Protein AF-0000000068991144 (afdb_homodimer)

Structure (mmCIF, N/CA/C/O backbone):
data_AF-0000000068991144-model_v1
#
loop_
_entity.id
_entity.type
_entity.pdbx_description
1 polymer 'Dirigent protein'
#
loop_
_atom_site.group_PDB
_atom_site.id
_atom_site.type_symbol
_atom_site.label_atom_id
_atom_site.label_alt_id
_atom_site.label_comp_id
_atom_site.label_asym_id
_atom_site.label_entity_id
_atom_site.label_seq_id
_atom_site.pdbx_PDB_ins_code
_atom_site.Cartn_x
_atom_site.Cartn_y
_atom_site.Cartn_z
_atom_site.occupancy
_atom_site.B_iso_or_equiv
_atom_site.auth_seq_id
_atom_site.auth_comp_id
_atom_site.auth_asym_id
_atom_site.auth_atom_id
_atom_site.pdbx_PDB_model_num
ATOM 1 N N . MET A 1 1 ? 16.547 21.094 21.953 1 30.02 1 MET A N 1
ATOM 2 C CA . MET A 1 1 ? 16.375 19.75 21.422 1 30.02 1 MET A CA 1
ATOM 3 C C . MET A 1 1 ? 14.93 19.5 21.016 1 30.02 1 MET A C 1
ATOM 5 O O . MET A 1 1 ? 14.008 19.797 21.781 1 30.02 1 MET A O 1
ATOM 9 N N . ALA A 1 2 ? 14.609 19.656 19.75 1 42.88 2 ALA A N 1
ATOM 10 C CA . ALA A 1 2 ? 13.188 19.641 19.422 1 42.88 2 ALA A CA 1
ATOM 11 C C . ALA A 1 2 ? 12.445 18.578 20.234 1 42.88 2 ALA A C 1
ATOM 13 O O . ALA A 1 2 ? 12.906 17.438 20.344 1 42.88 2 ALA A O 1
ATOM 14 N N . GLN A 1 3 ? 11.812 18.797 21.188 1 52.03 3 GLN A N 1
ATOM 15 C CA . GLN A 1 3 ? 11.328 17.844 22.188 1 52.03 3 GLN A CA 1
ATOM 16 C C . GLN A 1 3 ? 10.555 16.703 21.531 1 52.03 3 GLN A C 1
ATOM 18 O O . GLN A 1 3 ? 9.453 16.922 21.016 1 52.03 3 GLN A O 1
ATOM 23 N N . GLY A 1 4 ? 11.281 15.742 20.938 1 61.84 4 GLY A N 1
ATOM 24 C CA . GLY A 1 4 ? 10.688 14.516 20.453 1 61.84 4 GLY A CA 1
ATOM 25 C C . GLY A 1 4 ? 9.617 13.961 21.375 1 61.84 4 GLY A C 1
ATOM 26 O O . GLY A 1 4 ? 9.352 14.523 22.438 1 61.84 4 GLY A O 1
ATOM 27 N N . VAL A 1 5 ? 8.672 13.203 20.891 1 74.56 5 VAL A N 1
ATOM 28 C CA . VAL A 1 5 ? 7.605 12.555 21.641 1 74.56 5 VAL A CA 1
ATOM 29 C C . VAL A 1 5 ? 8.203 11.672 22.734 1 74.56 5 VAL A C 1
ATOM 31 O O . VAL A 1 5 ? 9.219 11 22.516 1 74.56 5 VAL A O 1
ATOM 34 N N . VAL A 1 6 ? 7.727 11.945 23.984 1 78.81 6 VAL A N 1
ATOM 35 C CA . VAL A 1 6 ? 8.117 11.047 25.078 1 78.81 6 VAL A CA 1
ATOM 36 C C . VAL A 1 6 ? 7.715 9.617 24.719 1 78.81 6 VAL A C 1
ATOM 38 O O . VAL A 1 6 ? 6.617 9.383 24.219 1 78.81 6 VAL A O 1
ATOM 41 N N . LEU A 1 7 ? 8.703 8.703 24.969 1 82.81 7 LEU A N 1
ATOM 42 C CA . LEU A 1 7 ? 8.508 7.316 24.562 1 82.81 7 LEU A CA 1
ATOM 43 C C . LEU A 1 7 ? 8.125 6.449 25.766 1 82.81 7 LEU A C 1
ATOM 45 O O . LEU A 1 7 ? 8.32 6.852 26.906 1 82.81 7 LEU A O 1
ATOM 49 N N . GLY A 1 8 ? 7.535 5.277 25.5 1 88 8 GLY A N 1
ATOM 50 C CA . GLY A 1 8 ? 7.168 4.297 26.516 1 88 8 GLY A CA 1
ATOM 51 C C . GLY A 1 8 ? 5.668 4.148 26.672 1 88 8 GLY A C 1
ATOM 52 O O . GLY A 1 8 ? 4.898 5 26.234 1 88 8 GLY A O 1
ATOM 53 N N . PRO A 1 9 ? 5.297 3.062 27.328 1 92.94 9 PRO A N 1
ATOM 54 C CA . PRO A 1 9 ? 3.863 2.766 27.406 1 92.94 9 PRO A CA 1
ATOM 55 C C . PRO A 1 9 ? 3.076 3.824 28.172 1 92.94 9 PRO A C 1
ATOM 57 O O . PRO A 1 9 ? 1.947 4.152 27.797 1 92.94 9 PRO A O 1
ATOM 60 N N . LYS A 1 10 ? 3.59 4.352 29.234 1 91.75 10 LYS A N 1
ATOM 61 C CA . LYS A 1 10 ? 2.891 5.383 30 1 91.75 10 LYS A CA 1
ATOM 62 C C . LYS A 1 10 ? 2.736 6.66 29.172 1 91.75 10 LYS A C 1
ATOM 64 O O . LYS A 1 10 ? 1.708 7.336 29.266 1 91.75 10 LYS A O 1
ATOM 69 N N . ALA A 1 11 ? 3.754 6.996 28.469 1 91.88 11 ALA A N 1
ATOM 70 C CA . ALA A 1 11 ? 3.699 8.18 27.609 1 91.88 11 ALA A CA 1
ATOM 71 C C . ALA A 1 11 ? 2.629 8.023 26.531 1 91.88 11 ALA A C 1
ATOM 73 O O . ALA A 1 11 ? 1.912 8.977 26.219 1 91.88 11 ALA A O 1
ATOM 74 N N . VAL A 1 12 ? 2.572 6.848 26 1 93.38 12 VAL A N 1
ATOM 75 C CA . VAL A 1 12 ? 1.57 6.578 24.969 1 93.38 12 VAL A CA 1
ATOM 76 C C . VAL A 1 12 ? 0.172 6.66 25.578 1 93.38 12 VAL A C 1
ATOM 78 O O . VAL A 1 12 ? -0.74 7.234 24.984 1 93.38 12 VAL A O 1
ATOM 81 N N . GLU A 1 13 ? -0.005 6.102 26.719 1 94.75 13 GLU A N 1
ATOM 82 C CA . GLU A 1 13 ? -1.29 6.188 27.391 1 94.75 13 GLU A CA 1
ATOM 83 C C . GLU A 1 13 ? -1.702 7.641 27.625 1 94.75 13 GLU A C 1
ATOM 85 O O . GLU A 1 13 ? -2.852 8.008 27.375 1 94.75 13 GLU A O 1
ATOM 90 N N . LYS A 1 14 ? -0.825 8.422 28.125 1 93.62 14 LYS A N 1
ATOM 91 C CA . LYS A 1 14 ? -1.093 9.844 28.359 1 93.62 14 LYS A CA 1
ATOM 92 C C . LYS A 1 14 ? -1.458 10.555 27.062 1 93.62 14 LYS A C 1
ATOM 94 O O . LYS A 1 14 ? -2.338 11.414 27.047 1 93.62 14 LYS A O 1
ATOM 99 N N . TRP A 1 15 ? -0.74 10.18 26.062 1 93.62 15 TRP A N 1
ATOM 100 C CA . TRP A 1 15 ? -1.022 10.75 24.75 1 93.62 15 TRP A CA 1
ATOM 101 C C . TRP A 1 15 ? -2.471 10.492 24.344 1 93.62 15 TRP A C 1
ATOM 103 O O . TRP A 1 15 ? -3.178 11.406 23.922 1 93.62 15 TRP A O 1
ATOM 113 N N . PHE A 1 16 ? -2.971 9.328 24.484 1 95.56 16 PHE A N 1
ATOM 114 C CA . PHE A 1 16 ? -4.324 8.961 24.094 1 95.56 16 PHE A CA 1
ATOM 115 C C . PHE A 1 16 ? -5.352 9.664 24.984 1 95.56 16 PHE A C 1
ATOM 117 O O . PHE A 1 16 ? -6.449 9.992 24.531 1 95.56 16 PHE A O 1
ATOM 124 N N . LYS A 1 17 ? -5.035 9.875 26.188 1 95.44 17 LYS A N 1
ATOM 125 C CA . LYS A 1 17 ? -5.938 10.602 27.062 1 95.44 17 LYS A CA 1
ATOM 126 C C . LYS A 1 17 ? -6.156 12.031 26.578 1 95.44 17 LYS A C 1
ATOM 128 O O . LYS A 1 17 ? -7.23 12.602 26.781 1 95.44 17 LYS A O 1
ATOM 133 N N . LYS A 1 18 ? -5.227 12.547 25.891 1 94.69 18 LYS A N 1
ATOM 134 C CA . LYS A 1 18 ? -5.297 13.93 25.422 1 94.69 18 LYS A CA 1
ATOM 135 C C . LYS A 1 18 ? -5.887 14 24.016 1 94.69 18 LYS A C 1
ATOM 137 O O . LYS A 1 18 ? -6.211 15.086 23.531 1 94.69 18 LYS A O 1
ATOM 142 N N . LEU A 1 19 ? -6.008 12.898 23.359 1 94.31 19 LEU A N 1
ATOM 143 C CA . LEU A 1 19 ? -6.391 12.836 21.953 1 94.31 19 LEU A CA 1
ATOM 144 C C . LEU A 1 19 ? -7.727 13.531 21.719 1 94.31 19 LEU A C 1
ATOM 146 O O . LEU A 1 19 ? -7.875 14.289 20.75 1 94.31 19 LEU A O 1
ATOM 150 N N . PRO A 1 20 ? -8.727 13.367 22.562 1 94.44 20 PRO A N 1
ATOM 151 C CA . PRO A 1 20 ? -10.016 14.016 22.297 1 94.44 20 PRO A CA 1
ATOM 152 C C . PRO A 1 20 ? -9.914 15.539 22.266 1 94.44 20 PRO A C 1
ATOM 154 O O . PRO A 1 20 ? -10.789 16.203 21.688 1 94.44 20 PRO A O 1
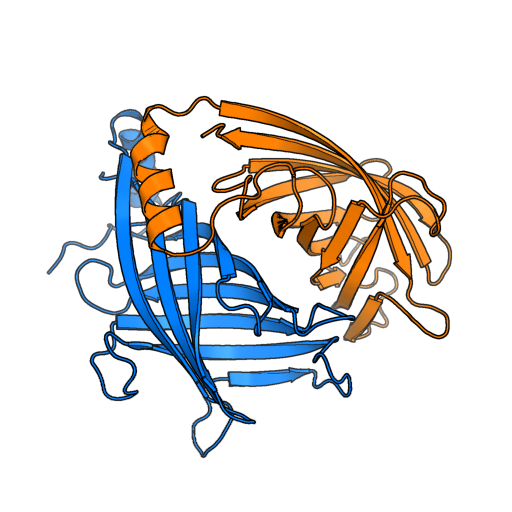ATOM 157 N N . TYR A 1 21 ? -8.875 16.062 22.766 1 94.62 21 TYR A N 1
ATOM 158 C CA . TYR A 1 21 ? -8.703 17.5 22.844 1 94.62 21 TYR A CA 1
ATOM 159 C C . TYR A 1 21 ? -7.66 17.984 21.844 1 94.62 21 TYR A C 1
ATOM 161 O O . TYR A 1 21 ? -7.395 19.188 21.75 1 94.62 21 TYR A O 1
ATOM 169 N N . ALA A 1 22 ? -7.098 17.047 21.203 1 93.56 22 ALA A N 1
ATOM 170 C CA . ALA A 1 22 ? -6.027 17.406 20.266 1 93.56 22 ALA A CA 1
ATOM 171 C C . ALA A 1 22 ? -6.59 18 18.984 1 93.56 22 ALA A C 1
ATOM 173 O O . ALA A 1 22 ? -7.707 17.672 18.578 1 93.56 22 ALA A O 1
ATOM 174 N N . LYS A 1 23 ? -5.816 18.812 18.438 1 93.12 23 LYS A N 1
ATOM 175 C CA . LYS A 1 23 ? -6.152 19.344 17.109 1 93.12 23 LYS A CA 1
ATOM 176 C C . LYS A 1 23 ? -5.449 18.562 16 1 93.12 23 LYS A C 1
ATOM 178 O O . LYS A 1 23 ? -4.277 18.203 16.141 1 93.12 23 LYS A O 1
ATOM 183 N N . GLN A 1 24 ? -6.164 18.359 14.953 1 92.62 24 GLN A N 1
ATOM 184 C CA . GLN A 1 24 ? -5.566 17.734 13.781 1 92.62 24 GLN A CA 1
ATOM 185 C C . GLN A 1 24 ? -4.652 18.703 13.039 1 92.62 24 GLN A C 1
ATOM 187 O O . GLN A 1 24 ? -4.973 19.891 12.914 1 92.62 24 GLN A O 1
ATOM 192 N N . LYS A 1 25 ? -3.57 18.156 12.617 1 94.75 25 LYS A N 1
ATOM 193 C CA . LYS A 1 25 ? -2.564 18.938 11.906 1 94.75 25 LYS A CA 1
ATOM 194 C C . LYS A 1 25 ? -2.172 18.266 10.594 1 94.75 25 LYS A C 1
ATOM 196 O O . LYS A 1 25 ? -2.078 17.031 10.523 1 94.75 25 LYS A O 1
ATOM 201 N N . VAL A 1 26 ? -1.979 19.125 9.516 1 96.81 26 VAL A N 1
ATOM 202 C CA . VAL A 1 26 ? -1.459 18.641 8.242 1 96.81 26 VAL A CA 1
ATOM 203 C C . VAL A 1 26 ? 0.003 19.047 8.094 1 96.81 26 VAL A C 1
ATOM 205 O O . VAL A 1 26 ? 0.346 20.219 8.281 1 96.81 26 VAL A O 1
ATOM 208 N N . THR A 1 27 ? 0.856 18.141 7.84 1 97.25 27 THR A N 1
ATOM 209 C CA . THR A 1 27 ? 2.27 18.391 7.59 1 97.25 27 THR A CA 1
ATOM 210 C C . THR A 1 27 ? 2.672 17.891 6.207 1 97.25 27 THR A C 1
ATOM 212 O O . THR A 1 27 ? 2.225 16.828 5.77 1 97.25 27 THR A O 1
ATOM 215 N N . LYS A 1 28 ? 3.494 18.672 5.551 1 98 28 LYS A N 1
ATOM 216 C CA . LYS A 1 28 ? 3.984 18.328 4.219 1 98 28 LYS A CA 1
ATOM 217 C C . LYS A 1 28 ? 5.484 18.062 4.234 1 98 28 LYS A C 1
ATOM 219 O O . LYS A 1 28 ? 6.238 18.766 4.922 1 98 28 LYS A O 1
ATOM 224 N N . PHE A 1 29 ? 5.891 17.094 3.48 1 98 29 PHE A N 1
ATOM 225 C CA . PHE A 1 29 ? 7.301 16.781 3.281 1 98 29 PHE A CA 1
ATOM 226 C C . PHE A 1 29 ? 7.637 16.719 1.797 1 98 29 PHE A C 1
ATOM 228 O O . PHE A 1 29 ? 6.773 16.422 0.97 1 98 29 PHE A O 1
ATOM 235 N N . HIS A 1 30 ? 8.797 17.047 1.521 1 98.62 30 HIS A N 1
ATOM 236 C CA . HIS A 1 30 ? 9.383 16.906 0.194 1 98.62 30 HIS A CA 1
ATOM 237 C C . HIS A 1 30 ? 10.805 16.375 0.275 1 98.62 30 HIS A C 1
ATOM 239 O O . HIS A 1 30 ? 11.648 16.938 0.982 1 98.62 30 HIS A O 1
ATOM 245 N N . PHE A 1 31 ? 11.078 15.289 -0.39 1 98.69 31 PHE A N 1
ATOM 246 C CA . PHE A 1 31 ? 12.43 14.734 -0.391 1 98.69 31 PHE A CA 1
ATOM 247 C C . PHE A 1 31 ? 12.648 13.844 -1.609 1 98.69 31 PHE A C 1
ATOM 249 O O . PHE A 1 31 ? 11.711 13.57 -2.363 1 98.69 31 PHE A O 1
ATOM 256 N N . TYR A 1 32 ? 13.898 13.43 -1.739 1 98.81 32 TYR A N 1
ATOM 257 C CA . TYR A 1 32 ? 14.297 12.508 -2.799 1 98.81 32 TYR A CA 1
ATOM 258 C C . TYR A 1 32 ? 14.734 11.172 -2.223 1 98.81 32 TYR A C 1
ATOM 260 O O . TYR A 1 32 ? 15.484 11.125 -1.244 1 98.81 32 TYR A O 1
ATOM 268 N N . PHE A 1 33 ? 14.227 10.203 -2.811 1 98.31 33 PHE A N 1
ATOM 269 C CA . PHE A 1 33 ? 14.461 8.797 -2.523 1 98.31 33 PHE A CA 1
ATOM 270 C C . PHE A 1 33 ? 15.5 8.211 -3.475 1 98.31 33 PHE A C 1
ATOM 272 O O . PHE A 1 33 ? 15.336 8.281 -4.695 1 98.31 33 PHE A O 1
ATOM 279 N N . HIS A 1 34 ? 16.625 7.598 -2.902 1 98.56 34 HIS A N 1
ATOM 280 C CA . HIS A 1 34 ? 17.672 7.039 -3.738 1 98.56 34 HIS A CA 1
ATOM 281 C C . HIS A 1 34 ? 17.703 5.516 -3.639 1 98.56 34 HIS A C 1
ATOM 283 O O . HIS A 1 34 ? 18.141 4.969 -2.625 1 98.56 34 HIS A O 1
ATOM 289 N N . ASP A 1 35 ? 17.25 4.844 -4.656 1 98.38 35 ASP A N 1
ATOM 290 C CA . ASP A 1 35 ? 17.328 3.391 -4.758 1 98.38 35 ASP A CA 1
ATOM 291 C C . ASP A 1 35 ? 18.578 2.957 -5.504 1 98.38 35 ASP A C 1
ATOM 293 O O . ASP A 1 35 ? 18.672 3.098 -6.723 1 98.38 35 ASP A O 1
ATOM 297 N N . ILE A 1 36 ? 19.547 2.42 -4.789 1 97.62 36 ILE A N 1
ATOM 298 C CA . ILE A 1 36 ? 20.844 2.09 -5.344 1 97.62 36 ILE A CA 1
ATOM 299 C C . ILE A 1 36 ? 21.078 0.579 -5.281 1 97.62 36 ILE A C 1
ATOM 301 O O . ILE A 1 36 ? 21.203 0.009 -4.195 1 97.62 36 ILE A O 1
ATOM 305 N N . THR A 1 37 ? 21.109 -0.024 -6.398 1 95.5 37 THR A N 1
ATOM 306 C CA . THR A 1 37 ? 21.328 -1.467 -6.445 1 95.5 37 THR A CA 1
ATOM 307 C C . THR A 1 37 ? 22.734 -1.791 -6.941 1 95.5 37 THR A C 1
ATOM 309 O O . THR A 1 37 ? 23.172 -2.941 -6.867 1 95.5 37 THR A O 1
ATOM 312 N N . SER A 1 38 ? 23.406 -0.853 -7.395 1 92.5 38 SER A N 1
ATOM 313 C CA . SER A 1 38 ? 24.734 -1.026 -7.992 1 92.5 38 SER A CA 1
ATOM 314 C C . SER A 1 38 ? 25.828 -0.546 -7.051 1 92.5 38 SER A C 1
ATOM 316 O O . SER A 1 38 ? 25.547 0.017 -5.992 1 92.5 38 SER A O 1
ATOM 318 N N . GLY A 1 39 ? 27.125 -0.914 -7.469 1 91.56 39 GLY A N 1
ATOM 319 C CA . GLY A 1 39 ? 28.281 -0.416 -6.734 1 91.56 39 GLY A CA 1
ATOM 320 C C . GLY A 1 39 ? 28.594 -1.239 -5.504 1 91.56 39 GLY A C 1
ATOM 321 O O . GLY A 1 39 ? 28.094 -2.35 -5.34 1 91.56 39 GLY A O 1
ATOM 322 N N . LYS A 1 40 ? 29.484 -0.671 -4.672 1 92.62 40 LYS A N 1
ATOM 323 C CA . LYS A 1 40 ? 30.062 -1.407 -3.549 1 92.62 40 LYS A CA 1
ATOM 324 C C . LYS A 1 40 ? 29.141 -1.377 -2.338 1 92.62 40 LYS A C 1
ATOM 326 O O . LYS A 1 40 ? 29.188 -2.262 -1.481 1 92.62 40 LYS A O 1
ATOM 331 N N . ASN A 1 41 ? 28.344 -0.304 -2.262 1 93.44 41 ASN A N 1
ATOM 332 C CA . ASN A 1 41 ? 27.453 -0.153 -1.108 1 93.44 41 ASN A CA 1
ATOM 333 C C . ASN A 1 41 ? 26 0.031 -1.533 1 93.44 41 ASN A C 1
ATOM 335 O O . ASN A 1 41 ? 25.422 1.101 -1.335 1 93.44 41 ASN A O 1
ATOM 339 N N . PRO A 1 42 ? 25.438 -1.086 -2.049 1 97.56 42 PRO A N 1
ATOM 340 C CA . PRO A 1 42 ? 24.047 -0.952 -2.469 1 97.56 42 PRO A CA 1
ATOM 341 C C . PRO A 1 42 ? 23.094 -0.71 -1.295 1 97.56 42 PRO A C 1
ATOM 343 O O . PRO A 1 42 ? 23.344 -1.2 -0.189 1 97.56 42 PRO A O 1
ATOM 346 N N . THR A 1 43 ? 22.094 0.052 -1.49 1 98.25 43 THR A N 1
ATOM 347 C CA . THR A 1 43 ? 21.094 0.33 -0.463 1 98.25 43 THR A CA 1
ATOM 348 C C . THR A 1 43 ? 19.844 -0.509 -0.688 1 98.25 43 THR A C 1
ATOM 350 O O . THR A 1 43 ? 18.922 -0.481 0.125 1 98.25 43 THR A O 1
ATOM 353 N N . ALA A 1 44 ? 19.75 -1.184 -1.804 1 98.12 44 ALA A N 1
ATOM 354 C CA . ALA A 1 44 ? 18.719 -2.156 -2.137 1 98.12 44 ALA A CA 1
ATOM 355 C C . ALA A 1 44 ? 19.328 -3.494 -2.543 1 98.12 44 ALA A C 1
ATOM 357 O O . ALA A 1 44 ? 20.219 -3.543 -3.395 1 98.12 44 ALA A O 1
ATOM 358 N N . VAL A 1 45 ? 18.797 -4.59 -1.952 1 97.81 45 VAL A N 1
ATOM 359 C CA . VAL A 1 45 ? 19.328 -5.918 -2.252 1 97.81 45 VAL A CA 1
ATOM 360 C C . VAL A 1 45 ? 18.172 -6.852 -2.635 1 97.81 45 VAL A C 1
ATOM 362 O O . VAL A 1 45 ? 17.156 -6.891 -1.958 1 97.81 45 VAL A O 1
ATOM 365 N N . PRO A 1 46 ? 18.359 -7.539 -3.723 1 96 46 PRO A N 1
ATOM 366 C CA . PRO A 1 46 ? 17.312 -8.484 -4.105 1 96 46 PRO A CA 1
ATOM 367 C C . PRO A 1 46 ? 17.203 -9.664 -3.141 1 96 46 PRO A C 1
ATOM 369 O O . PRO A 1 46 ? 18.219 -10.273 -2.785 1 96 46 PRO A O 1
ATOM 372 N N . ILE A 1 47 ? 16.047 -9.961 -2.682 1 94.5 47 ILE A N 1
ATOM 373 C CA . ILE A 1 47 ? 15.75 -11.188 -1.947 1 94.5 47 ILE A CA 1
ATOM 374 C C . ILE A 1 47 ? 15.359 -12.297 -2.926 1 94.5 47 ILE A C 1
ATOM 376 O O . ILE A 1 47 ? 15.781 -13.445 -2.773 1 94.5 47 ILE A O 1
ATOM 380 N N . ILE A 1 48 ? 14.523 -11.906 -3.859 1 95.75 48 ILE A N 1
ATOM 381 C CA . ILE A 1 48 ? 14.062 -12.773 -4.938 1 95.75 48 ILE A CA 1
ATOM 382 C C . ILE A 1 48 ? 14.25 -12.07 -6.281 1 95.75 48 ILE A C 1
ATOM 384 O O . ILE A 1 48 ? 13.789 -10.945 -6.465 1 95.75 48 ILE A O 1
ATOM 388 N N . LYS A 1 49 ? 14.852 -12.758 -7.148 1 94.88 49 LYS A N 1
ATOM 389 C CA . LYS A 1 49 ? 14.969 -12.242 -8.508 1 94.88 49 LYS A CA 1
ATOM 390 C C . LYS A 1 49 ? 13.844 -12.758 -9.398 1 94.88 49 LYS A C 1
ATOM 392 O O . LYS A 1 49 ? 13.219 -13.773 -9.078 1 94.88 49 LYS A O 1
ATOM 397 N N . SER A 1 50 ? 13.609 -12 -10.43 1 95.5 50 SER A N 1
ATOM 398 C CA . SER A 1 50 ? 12.586 -12.383 -11.391 1 95.5 50 SER A CA 1
ATOM 399 C C . SER A 1 50 ? 13.102 -12.281 -12.82 1 95.5 50 SER A C 1
ATOM 401 O O . SER A 1 50 ? 13.891 -11.391 -13.141 1 95.5 50 SER A O 1
ATOM 403 N N . LYS A 1 51 ? 12.586 -13.172 -13.695 1 93.06 51 LYS A N 1
ATOM 404 C CA . LYS A 1 51 ? 12.938 -13.133 -15.109 1 93.06 51 LYS A CA 1
ATOM 405 C C . LYS A 1 51 ? 11.867 -12.398 -15.922 1 93.06 51 LYS A C 1
ATOM 407 O O . LYS A 1 51 ? 12.023 -12.195 -17.125 1 93.06 51 LYS A O 1
ATOM 412 N N . SER A 1 52 ? 10.82 -12.078 -15.227 1 94.38 52 SER A N 1
ATOM 413 C CA . SER A 1 52 ? 9.727 -11.375 -15.898 1 94.38 52 SER A CA 1
ATOM 414 C C . SER A 1 52 ? 10.172 -10 -16.375 1 94.38 52 SER A C 1
ATOM 416 O O . SER A 1 52 ? 10.867 -9.281 -15.648 1 94.38 52 SER A O 1
ATOM 418 N N . PRO A 1 53 ? 9.727 -9.57 -17.578 1 94.19 53 PRO A N 1
ATOM 419 C CA . PRO A 1 53 ? 10.078 -8.234 -18.047 1 94.19 53 PRO A CA 1
ATOM 420 C C . PRO A 1 53 ? 9.406 -7.125 -17.234 1 94.19 53 PRO A C 1
ATOM 422 O O . PRO A 1 53 ? 9.82 -5.965 -17.297 1 94.19 53 PRO A O 1
ATOM 425 N N . THR A 1 54 ? 8.383 -7.387 -16.5 1 95.5 54 THR A N 1
ATOM 426 C CA . THR A 1 54 ? 7.699 -6.402 -15.656 1 95.5 54 THR A CA 1
ATOM 427 C C . THR A 1 54 ? 8.18 -6.496 -14.211 1 95.5 54 THR A C 1
ATOM 429 O O . THR A 1 54 ? 7.621 -5.848 -13.328 1 95.5 54 THR A O 1
ATOM 432 N N . PHE A 1 55 ? 9.086 -7.426 -13.93 1 95.81 55 PHE A N 1
ATOM 433 C CA . PHE A 1 55 ? 9.625 -7.664 -12.594 1 95.81 55 PHE A CA 1
ATOM 434 C C . PHE A 1 55 ? 8.617 -8.422 -11.734 1 95.81 55 PHE A C 1
ATOM 436 O O . PHE A 1 55 ? 8.719 -8.43 -10.508 1 95.81 55 PHE A O 1
ATOM 443 N N . PHE A 1 56 ? 7.594 -9.016 -12.344 1 97.81 56 PHE A N 1
ATOM 444 C CA . PHE A 1 56 ? 6.594 -9.773 -11.609 1 97.81 56 PHE A CA 1
ATOM 445 C C . PHE A 1 56 ? 7.246 -10.906 -10.82 1 97.81 56 PHE A C 1
ATOM 447 O O . PHE A 1 56 ? 7.941 -11.75 -11.383 1 97.81 56 PHE A O 1
ATOM 454 N N . GLY A 1 57 ? 7.105 -10.844 -9.445 1 97.62 57 GLY A N 1
ATOM 455 C CA . GLY A 1 57 ? 7.695 -11.852 -8.586 1 97.62 57 GLY A CA 1
ATOM 456 C C . GLY A 1 57 ? 8.992 -11.398 -7.941 1 97.62 57 GLY A C 1
ATOM 457 O O . GLY A 1 57 ? 9.531 -12.078 -7.066 1 97.62 57 GLY A O 1
ATOM 458 N N . TYR A 1 58 ? 9.531 -10.281 -8.367 1 97.69 58 TYR A N 1
ATOM 459 C CA . TYR A 1 58 ? 10.742 -9.703 -7.801 1 97.69 58 TYR A CA 1
ATOM 460 C C . TYR A 1 58 ? 10.492 -9.195 -6.387 1 97.69 58 TYR A C 1
ATOM 462 O O . TYR A 1 58 ? 9.414 -8.664 -6.09 1 97.69 58 TYR A O 1
ATOM 470 N N . VAL A 1 59 ? 11.43 -9.336 -5.441 1 98.06 59 VAL A N 1
ATOM 471 C CA . VAL A 1 59 ? 11.367 -8.766 -4.098 1 98.06 59 VAL A CA 1
ATOM 472 C C . VAL A 1 59 ? 12.742 -8.242 -3.695 1 98.06 59 VAL A C 1
ATOM 474 O O . VAL A 1 59 ? 13.75 -8.93 -3.877 1 98.06 59 VAL A O 1
ATOM 477 N N . ALA A 1 60 ? 12.766 -7.043 -3.139 1 98.25 60 ALA A N 1
ATOM 478 C CA . ALA A 1 60 ? 14.016 -6.473 -2.637 1 98.25 60 ALA A CA 1
ATOM 479 C C . ALA A 1 60 ? 13.828 -5.898 -1.234 1 98.25 60 ALA A C 1
ATOM 481 O O . ALA A 1 60 ? 12.742 -5.426 -0.889 1 98.25 60 ALA A O 1
ATOM 482 N N . MET A 1 61 ? 14.844 -5.961 -0.422 1 98.56 61 MET A N 1
ATOM 483 C CA . MET A 1 61 ? 14.961 -5.234 0.841 1 98.56 61 MET A CA 1
ATOM 484 C C . MET A 1 61 ? 15.742 -3.939 0.653 1 98.56 61 MET A C 1
ATOM 486 O O . MET A 1 61 ? 16.766 -3.922 -0.03 1 98.56 61 MET A O 1
ATOM 490 N N . ILE A 1 62 ? 15.25 -2.889 1.332 1 98.62 62 ILE A N 1
ATOM 491 C CA . ILE A 1 62 ? 15.906 -1.621 1.04 1 98.62 62 ILE A CA 1
ATOM 492 C C . ILE A 1 62 ? 16.203 -0.879 2.344 1 98.62 62 ILE A C 1
ATOM 494 O O . ILE A 1 62 ? 15.508 -1.079 3.346 1 98.62 62 ILE A O 1
ATOM 498 N N . ASP A 1 63 ? 17.188 -0.107 2.391 1 98.81 63 ASP A N 1
ATOM 499 C CA . ASP A 1 63 ? 17.562 0.969 3.303 1 98.81 63 ASP A CA 1
ATOM 500 C C . ASP A 1 63 ? 18.078 2.188 2.537 1 98.81 63 ASP A C 1
ATOM 50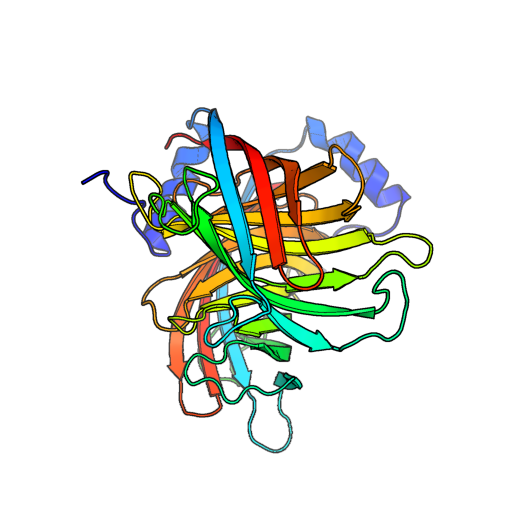2 O O . ASP A 1 63 ? 19.25 2.52 2.602 1 98.81 63 ASP A O 1
ATOM 506 N N . ASP A 1 64 ? 17.141 2.865 1.854 1 98.69 64 ASP A N 1
ATOM 507 C CA . ASP A 1 64 ? 17.453 3.889 0.863 1 98.69 64 ASP A CA 1
ATOM 508 C C . ASP A 1 64 ? 17.531 5.273 1.506 1 98.69 64 ASP A C 1
ATOM 510 O O . ASP A 1 64 ? 16.641 5.652 2.277 1 98.69 64 ASP A O 1
ATOM 514 N N . PRO A 1 65 ? 18.5 6.105 1.195 1 98.56 65 PRO A N 1
ATOM 515 C CA . PRO A 1 65 ? 18.562 7.453 1.763 1 98.56 65 PRO A CA 1
ATOM 516 C C . PRO A 1 65 ? 17.453 8.367 1.224 1 98.56 65 PRO A C 1
ATOM 518 O O . PRO A 1 65 ? 17.078 8.266 0.053 1 98.56 65 PRO A O 1
ATOM 521 N N . LEU A 1 66 ? 16.969 9.203 2.066 1 98.75 66 LEU A N 1
ATOM 522 C CA . LEU A 1 66 ? 16.094 10.32 1.735 1 98.75 66 LEU A CA 1
ATOM 523 C C . LEU A 1 66 ? 16.828 11.648 1.891 1 98.75 66 LEU A C 1
ATOM 525 O O . LEU A 1 66 ? 17.344 11.961 2.969 1 98.75 66 LEU A O 1
ATOM 529 N N . THR A 1 67 ? 16.828 12.453 0.847 1 98.69 67 THR A N 1
ATOM 530 C CA . THR A 1 67 ? 17.609 13.688 0.897 1 98.69 67 THR A CA 1
ATOM 531 C C . THR A 1 67 ? 16.75 14.883 0.477 1 98.69 67 THR A C 1
ATOM 533 O O . THR A 1 67 ? 15.719 14.711 -0.177 1 98.69 67 THR A O 1
ATOM 536 N N . VAL A 1 68 ? 17.219 16.078 0.822 1 98.25 68 VAL A N 1
ATOM 537 C CA . VAL A 1 68 ? 16.5 17.312 0.49 1 98.25 68 VAL A CA 1
ATOM 538 C C . VAL A 1 68 ? 16.562 17.562 -1.017 1 98.25 68 VAL A C 1
ATOM 540 O O . VAL A 1 68 ? 15.578 17.984 -1.621 1 98.25 68 VAL A O 1
ATOM 543 N N . GLY A 1 69 ? 17.719 17.281 -1.64 1 98.38 69 GLY A N 1
ATOM 544 C CA . GLY A 1 69 ? 17.906 17.453 -3.072 1 98.38 69 GLY A CA 1
ATOM 545 C C . GLY A 1 69 ? 18.188 16.156 -3.801 1 98.38 69 GLY A C 1
ATOM 546 O O . GLY A 1 69 ? 18.406 15.117 -3.172 1 98.38 69 GLY A O 1
ATOM 547 N N . PRO A 1 70 ? 18.141 16.172 -5.152 1 98.12 70 PRO A N 1
ATOM 548 C CA . PRO A 1 70 ? 18.312 14.953 -5.949 1 98.12 70 PRO A CA 1
ATOM 549 C C . PRO A 1 70 ? 19.75 14.438 -5.938 1 98.12 70 PRO A C 1
ATOM 551 O O . PRO A 1 70 ? 20 13.289 -6.32 1 98.12 70 PRO A O 1
ATOM 554 N N . GLU A 1 71 ? 20.672 15.328 -5.492 1 96.56 71 GLU A N 1
ATOM 555 C CA . GLU A 1 71 ? 22.047 14.844 -5.34 1 96.56 71 GLU A CA 1
ATOM 556 C C . GLU A 1 71 ? 22.188 13.984 -4.086 1 96.56 71 GLU A C 1
ATOM 558 O O . GLU A 1 71 ? 21.766 14.383 -3.002 1 96.56 71 GLU A O 1
ATOM 563 N N . VAL A 1 72 ? 22.844 12.859 -4.219 1 90.5 72 VAL A N 1
ATOM 564 C CA . VAL A 1 72 ? 22.891 11.867 -3.148 1 90.5 72 VAL A CA 1
ATOM 565 C C . VAL A 1 72 ? 23.641 12.438 -1.946 1 90.5 72 VAL A C 1
ATOM 567 O O . VAL A 1 72 ? 23.422 12 -0.812 1 90.5 72 VAL A O 1
ATOM 570 N N . ASN A 1 73 ? 24.484 13.438 -2.168 1 92.69 73 ASN A N 1
ATOM 571 C CA . ASN A 1 73 ? 25.25 14.031 -1.079 1 92.69 73 ASN A CA 1
ATOM 572 C C . ASN A 1 73 ? 24.547 15.25 -0.488 1 92.69 73 ASN A C 1
ATOM 574 O O . ASN A 1 73 ? 25.094 15.938 0.375 1 92.69 73 ASN A O 1
ATOM 578 N N . SER A 1 74 ? 23.391 15.508 -0.966 1 96.25 74 SER A N 1
ATOM 579 C CA . SER A 1 74 ? 22.609 16.562 -0.339 1 96.25 74 SER A CA 1
ATOM 580 C C . SER A 1 74 ? 22.172 16.172 1.071 1 96.25 74 SER A C 1
ATOM 582 O O . SER A 1 74 ? 22.391 15.039 1.497 1 96.25 74 SER A O 1
ATOM 584 N N . THR A 1 75 ? 21.688 17.109 1.822 1 97.12 75 THR A N 1
ATOM 585 C CA . THR A 1 75 ? 21.344 16.922 3.23 1 97.12 75 THR A CA 1
ATOM 586 C C . THR A 1 75 ? 20.406 15.742 3.408 1 97.12 75 THR A C 1
ATOM 588 O O . THR A 1 75 ? 19.375 15.648 2.723 1 97.12 75 THR A O 1
ATOM 591 N N . LEU A 1 76 ? 20.844 14.828 4.316 1 97.69 76 LEU A N 1
ATOM 592 C CA . LEU A 1 76 ? 20.047 13.664 4.668 1 97.69 76 LEU A CA 1
ATOM 593 C C . LEU A 1 76 ? 18.891 14.055 5.582 1 97.69 76 LEU A C 1
ATOM 595 O O . LEU A 1 76 ? 19.078 14.781 6.559 1 97.69 76 LEU A O 1
ATOM 599 N N . VAL A 1 77 ? 17.688 13.57 5.262 1 97.94 77 VAL A N 1
ATOM 600 C CA . VAL A 1 77 ? 16.562 13.844 6.145 1 97.94 77 VAL A CA 1
ATOM 601 C C . VAL A 1 77 ? 16.062 12.539 6.773 1 97.94 77 VAL A C 1
ATOM 603 O O . VAL A 1 77 ? 15.312 12.562 7.75 1 97.94 77 VAL A O 1
ATOM 606 N N . GLY A 1 78 ? 16.391 11.383 6.227 1 98.38 78 GLY A N 1
ATOM 607 C CA . GLY A 1 78 ? 15.977 10.094 6.75 1 98.38 78 GLY A CA 1
ATOM 608 C C . GLY A 1 78 ? 16.328 8.938 5.828 1 98.38 78 GLY A C 1
ATOM 609 O O . GLY A 1 78 ? 17.281 9.008 5.059 1 98.38 78 GLY A O 1
ATOM 610 N N . ARG A 1 79 ? 15.562 7.832 6.066 1 98.75 79 ARG A N 1
ATOM 611 C CA . ARG A 1 79 ? 15.742 6.598 5.309 1 98.75 79 ARG A CA 1
ATOM 612 C C . ARG A 1 79 ? 14.398 5.953 4.98 1 98.75 79 ARG A C 1
ATOM 614 O O . ARG A 1 79 ? 13.445 6.074 5.75 1 98.75 79 ARG A O 1
ATOM 621 N N . ALA A 1 80 ? 14.336 5.375 3.818 1 98.81 80 ALA A N 1
ATOM 622 C CA . ALA A 1 80 ? 13.25 4.441 3.52 1 98.81 80 ALA A CA 1
ATOM 623 C C . ALA A 1 80 ? 13.672 3.004 3.799 1 98.81 80 ALA A C 1
ATOM 625 O O . ALA A 1 80 ? 14.625 2.502 3.191 1 98.81 80 ALA A O 1
ATOM 626 N N . GLN A 1 81 ? 12.961 2.309 4.684 1 98.88 81 GLN A N 1
ATOM 627 C CA . GLN A 1 81 ? 13.32 0.958 5.105 1 98.88 81 GLN A CA 1
ATOM 628 C C . GLN A 1 81 ? 12.133 0.005 4.957 1 98.88 81 GLN A C 1
ATOM 630 O O . GLN A 1 81 ? 11.039 0.293 5.43 1 98.88 81 GLN A O 1
ATOM 635 N N . GLY A 1 82 ? 12.344 -1.038 4.227 1 98.62 82 GLY A N 1
ATOM 636 C CA . GLY A 1 82 ? 11.305 -2.031 4 1 98.62 82 GLY A CA 1
ATOM 637 C C . GLY A 1 82 ? 11.523 -2.844 2.738 1 98.62 82 GLY A C 1
ATOM 638 O O . GLY A 1 82 ? 12.664 -3.156 2.383 1 98.62 82 GLY A O 1
ATOM 639 N N . ILE A 1 83 ? 10.383 -3.199 2.131 1 98.38 83 ILE A N 1
ATOM 640 C CA . ILE A 1 83 ? 10.406 -4.078 0.966 1 98.38 83 ILE A CA 1
ATOM 641 C C . ILE A 1 83 ? 9.625 -3.438 -0.18 1 98.38 83 ILE A C 1
ATOM 643 O O . ILE A 1 83 ? 8.594 -2.803 0.044 1 98.38 83 ILE A O 1
ATOM 647 N N . TYR A 1 84 ? 10.148 -3.609 -1.319 1 98.38 84 TYR A N 1
ATOM 648 C CA . TYR A 1 84 ? 9.281 -3.486 -2.486 1 98.38 84 TYR A CA 1
ATOM 649 C C . TYR A 1 84 ? 9.352 -4.734 -3.354 1 98.38 84 TYR A C 1
ATOM 651 O O . TYR A 1 84 ? 10.328 -5.488 -3.289 1 98.38 84 TYR A O 1
ATOM 659 N N . GLY A 1 85 ? 8.281 -5.023 -4.094 1 98.31 85 GLY A N 1
ATOM 660 C CA . GLY A 1 85 ? 8.219 -6.176 -4.977 1 98.31 85 GLY A CA 1
ATOM 661 C C . GLY A 1 85 ? 7.375 -5.934 -6.211 1 98.31 85 GLY A C 1
ATOM 662 O O . GLY A 1 85 ? 6.43 -5.148 -6.18 1 98.31 85 GLY A O 1
ATOM 663 N N . GLY A 1 86 ? 7.75 -6.645 -7.344 1 98.56 86 GLY A N 1
ATOM 664 C CA . GLY A 1 86 ? 6.984 -6.551 -8.578 1 98.56 86 GLY A CA 1
ATOM 665 C C . GLY A 1 86 ? 5.68 -7.32 -8.531 1 98.56 86 GLY A C 1
ATOM 666 O O . GLY A 1 86 ? 5.668 -8.547 -8.672 1 98.56 86 GLY A O 1
ATOM 667 N N . ALA A 1 87 ? 4.602 -6.57 -8.539 1 98.56 87 ALA A N 1
ATOM 668 C CA . ALA A 1 87 ? 3.299 -7.195 -8.344 1 98.56 87 ALA A CA 1
ATOM 669 C C . ALA A 1 87 ? 2.404 -7 -9.57 1 98.56 87 ALA A C 1
ATOM 671 O O . ALA A 1 87 ? 1.196 -7.238 -9.508 1 98.56 87 ALA A O 1
ATOM 672 N N . GLY A 1 88 ? 2.885 -6.445 -10.617 1 97.75 88 GLY A N 1
ATOM 673 C CA . GLY A 1 88 ? 2.135 -6.27 -11.852 1 97.75 88 GLY A CA 1
ATOM 674 C C . GLY A 1 88 ? 2.566 -7.223 -12.945 1 97.75 88 GLY A C 1
ATOM 675 O O . GLY A 1 88 ? 3.736 -7.246 -13.328 1 97.75 88 GLY A O 1
ATOM 676 N N . GLN A 1 89 ? 1.655 -7.941 -13.492 1 96.25 89 GLN A N 1
ATOM 677 C CA . GLN A 1 89 ? 1.97 -8.875 -14.57 1 96.25 89 GLN A CA 1
ATOM 678 C C . GLN A 1 89 ? 2.072 -8.148 -15.914 1 96.25 89 GLN A C 1
ATOM 680 O O . GLN A 1 89 ? 2.906 -8.5 -16.75 1 96.25 89 GLN A O 1
ATOM 685 N N . LYS A 1 90 ? 1.25 -7.164 -16.078 1 95.12 90 LYS A N 1
ATOM 686 C CA . LYS A 1 90 ? 1.14 -6.523 -17.375 1 95.12 90 LYS A CA 1
ATOM 687 C C . LYS A 1 90 ? 1.942 -5.227 -17.422 1 95.12 90 LYS A C 1
ATOM 689 O O . LYS A 1 90 ? 2.107 -4.633 -18.5 1 95.12 90 LYS A O 1
ATOM 694 N N . GLU A 1 91 ? 2.297 -4.781 -16.266 1 96 91 GLU A N 1
ATOM 695 C CA . GLU A 1 91 ? 3.148 -3.598 -16.172 1 96 91 GLU A CA 1
ATOM 696 C C . GLU A 1 91 ? 4.012 -3.637 -14.914 1 96 91 GLU A C 1
ATOM 698 O O . GLU A 1 91 ? 3.719 -4.379 -13.977 1 96 91 GLU A O 1
ATOM 703 N N . ALA A 1 92 ? 5.074 -2.828 -14.961 1 96.44 92 ALA A N 1
ATOM 704 C CA . ALA A 1 92 ? 5.957 -2.732 -13.797 1 96.44 92 ALA A CA 1
ATOM 705 C C . ALA A 1 92 ? 5.293 -1.951 -12.672 1 96.44 92 ALA A C 1
ATOM 707 O O . ALA A 1 92 ? 5.527 -0.75 -12.516 1 96.44 92 ALA A O 1
ATOM 708 N N . ALA A 1 93 ? 4.492 -2.684 -11.93 1 98.06 93 ALA A N 1
ATOM 709 C CA . ALA A 1 93 ? 3.832 -2.123 -10.75 1 98.06 93 ALA A CA 1
ATOM 710 C C . ALA A 1 93 ? 4.355 -2.768 -9.477 1 98.06 93 ALA A C 1
ATOM 712 O O . ALA A 1 93 ? 4.223 -3.979 -9.281 1 98.06 93 ALA A O 1
ATOM 713 N N . LEU A 1 94 ? 4.902 -1.905 -8.602 1 98.5 94 LEU A N 1
ATOM 714 C CA . LEU A 1 94 ? 5.547 -2.396 -7.391 1 98.5 94 LEU A CA 1
ATOM 715 C C . LEU A 1 94 ? 4.59 -2.334 -6.207 1 98.5 94 LEU A C 1
ATOM 717 O O . LEU A 1 94 ? 3.828 -1.374 -6.066 1 98.5 94 LEU A O 1
ATOM 721 N N . LEU A 1 95 ? 4.547 -3.352 -5.387 1 98.81 95 LEU A N 1
ATOM 722 C CA . LEU A 1 95 ? 4.047 -3.256 -4.02 1 98.81 95 LEU A CA 1
ATOM 723 C C . LEU A 1 95 ? 5.082 -2.604 -3.109 1 98.81 95 LEU A C 1
ATOM 725 O O . LEU A 1 95 ? 6.207 -3.1 -2.984 1 98.81 95 LEU A O 1
ATOM 729 N N . MET A 1 96 ? 4.652 -1.515 -2.516 1 98.75 96 MET A N 1
ATOM 730 C CA . MET A 1 96 ? 5.508 -0.837 -1.545 1 98.75 96 MET A CA 1
ATOM 731 C C . MET A 1 96 ? 5.047 -1.126 -0.12 1 98.75 96 MET A C 1
ATOM 733 O O . MET A 1 96 ? 3.896 -0.859 0.231 1 98.75 96 MET A O 1
ATOM 737 N N . THR A 1 97 ? 5.855 -1.711 0.649 1 98.62 97 THR A N 1
ATOM 738 C CA . THR A 1 97 ? 5.668 -1.924 2.08 1 98.62 97 THR A CA 1
ATOM 739 C C . THR A 1 97 ? 6.906 -1.488 2.857 1 98.62 97 THR A C 1
ATOM 741 O O . THR A 1 97 ? 7.848 -2.268 3.023 1 98.62 97 THR A O 1
ATOM 744 N N . LEU A 1 98 ? 6.844 -0.206 3.346 1 98.75 98 LEU A N 1
ATOM 745 C CA . LEU A 1 98 ? 8.047 0.359 3.945 1 98.75 98 LEU A CA 1
ATOM 746 C C . LEU A 1 98 ? 7.699 1.503 4.891 1 98.75 98 LEU A C 1
ATOM 748 O O . LEU A 1 98 ? 6.531 1.878 5.016 1 98.75 98 LEU A O 1
ATOM 752 N N . ASN A 1 99 ? 8.742 1.954 5.539 1 98.88 99 ASN A N 1
ATOM 753 C CA . ASN A 1 99 ? 8.633 3.135 6.387 1 98.88 99 ASN A CA 1
ATOM 754 C C . ASN A 1 99 ? 9.57 4.246 5.922 1 98.88 99 ASN A C 1
ATOM 756 O O . ASN A 1 99 ? 10.719 3.982 5.559 1 98.88 99 ASN A O 1
ATOM 760 N N . PHE A 1 100 ? 9.023 5.398 5.902 1 98.88 100 PHE A N 1
ATOM 761 C CA . PHE A 1 100 ? 9.914 6.555 5.961 1 98.88 100 PHE A CA 1
ATOM 762 C C . PHE A 1 100 ? 10.359 6.824 7.395 1 98.88 100 PHE A C 1
ATOM 764 O O . PHE A 1 100 ? 9.523 7.098 8.266 1 98.88 100 PHE A O 1
ATOM 771 N N . VAL A 1 101 ? 11.625 6.75 7.613 1 98.69 101 VAL A N 1
ATOM 772 C CA . VAL A 1 101 ? 12.227 6.941 8.93 1 98.69 101 VAL A CA 1
ATOM 773 C C . VAL A 1 101 ? 12.953 8.289 8.977 1 98.69 101 VAL A C 1
ATOM 775 O O . VAL A 1 101 ? 14 8.453 8.359 1 98.69 101 VAL A O 1
ATOM 778 N N . PHE A 1 102 ? 12.453 9.188 9.719 1 97.88 102 PHE A N 1
ATOM 779 C CA . PHE A 1 102 ? 13.094 10.492 9.82 1 97.88 102 PHE A CA 1
ATOM 780 C C . PHE A 1 102 ? 14.211 10.469 10.859 1 97.88 102 PHE A C 1
ATOM 782 O O . PHE A 1 102 ? 14.031 9.938 11.961 1 97.88 102 PHE A O 1
ATOM 789 N N . THR A 1 103 ? 15.352 11.117 10.453 1 97 103 THR A N 1
ATOM 790 C CA . THR A 1 103 ? 16.531 10.961 11.305 1 97 103 THR A CA 1
ATOM 791 C C . THR A 1 103 ? 17.078 12.32 11.703 1 97 103 THR A C 1
ATOM 793 O O . THR A 1 103 ? 18.156 12.406 12.305 1 97 103 THR A O 1
ATOM 796 N N . THR A 1 104 ? 16.453 13.391 11.336 1 93.94 104 THR A N 1
ATOM 797 C CA . THR A 1 104 ? 16.938 14.727 11.664 1 93.94 104 THR A CA 1
ATOM 798 C C . THR A 1 104 ? 15.781 15.672 11.977 1 93.94 104 THR A C 1
ATOM 800 O O . THR A 1 104 ? 14.625 15.367 11.648 1 93.94 104 THR A O 1
ATOM 803 N N . GLY A 1 105 ? 16.188 16.734 12.672 1 91.06 105 GLY A N 1
ATOM 804 C CA . GLY A 1 105 ? 15.234 17.812 12.875 1 91.06 105 GLY A CA 1
ATOM 805 C C . GLY A 1 105 ? 14.125 17.453 13.844 1 91.06 105 GLY A C 1
ATOM 806 O O . GLY A 1 105 ? 14.297 16.578 14.703 1 91.06 105 GLY A O 1
ATOM 807 N N . LYS A 1 106 ? 13.062 18.109 13.734 1 91.25 106 LYS A N 1
ATOM 808 C CA . LYS A 1 106 ? 11.984 18.031 14.711 1 91.25 106 LYS A CA 1
ATOM 809 C C . LYS A 1 106 ? 11.258 16.688 14.625 1 91.25 106 LYS A C 1
ATOM 811 O O . LYS A 1 106 ? 10.586 16.266 15.57 1 91.25 106 LYS A O 1
ATOM 816 N N . TYR A 1 107 ? 11.461 15.945 13.578 1 94.62 107 TYR A N 1
ATOM 817 C CA . TYR A 1 107 ? 10.75 14.68 13.414 1 94.62 107 TYR A CA 1
ATOM 818 C C . TYR A 1 107 ? 11.68 13.492 13.633 1 94.62 107 TYR A C 1
ATOM 820 O O . TYR A 1 107 ? 11.305 12.352 13.375 1 94.62 107 TYR A O 1
ATOM 828 N N . ASN A 1 108 ? 12.828 13.789 14.078 1 94.88 108 ASN A N 1
ATOM 829 C CA . ASN A 1 108 ? 13.805 12.734 14.32 1 94.88 108 ASN A CA 1
ATOM 830 C C . ASN A 1 108 ? 13.234 11.633 15.195 1 94.88 108 ASN A C 1
ATOM 832 O O . ASN A 1 108 ? 12.633 11.906 16.234 1 94.88 108 ASN A O 1
ATOM 836 N N . GLY A 1 109 ? 13.445 10.344 14.711 1 93.81 109 GLY A N 1
ATOM 837 C CA . GLY A 1 109 ? 12.984 9.195 15.469 1 93.81 109 GLY A CA 1
ATOM 838 C C . GLY A 1 109 ? 11.57 8.781 15.125 1 93.81 109 GLY A C 1
ATOM 839 O O . GLY A 1 109 ? 11.117 7.703 15.516 1 93.81 109 GLY A O 1
ATOM 840 N N . SER A 1 110 ? 10.805 9.562 14.422 1 9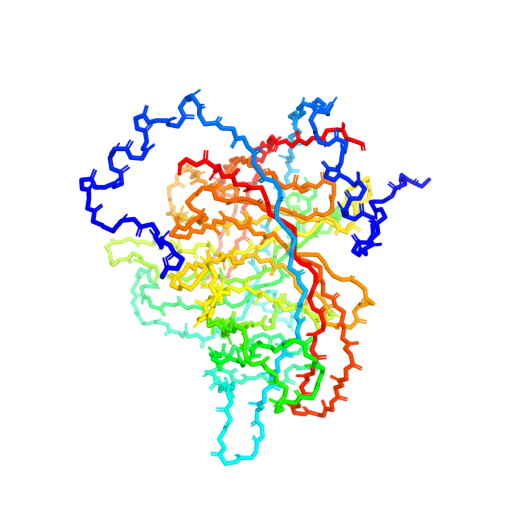6.81 110 SER A N 1
ATOM 841 C CA . SER A 1 110 ? 9.438 9.258 14.008 1 96.81 110 SER A CA 1
ATOM 842 C C . SER A 1 110 ? 9.414 8.594 12.633 1 96.81 110 SER A C 1
ATOM 844 O O . SER A 1 110 ? 10.398 8.656 11.891 1 96.81 110 SER A O 1
ATOM 846 N N . THR A 1 111 ? 8.297 7.941 12.375 1 98.31 111 THR A N 1
ATOM 847 C CA . THR A 1 111 ? 8.188 7.238 11.102 1 98.31 111 THR A CA 1
ATOM 848 C C . THR A 1 111 ? 6.809 7.449 10.484 1 98.31 111 THR A C 1
ATOM 850 O O . THR A 1 111 ? 5.852 7.793 11.18 1 98.31 111 THR A O 1
ATOM 853 N N . LEU A 1 112 ? 6.746 7.273 9.172 1 98.75 112 LEU A N 1
ATOM 854 C CA . LEU A 1 112 ? 5.516 7.102 8.414 1 98.75 112 LEU A CA 1
ATOM 855 C C . LEU A 1 112 ? 5.512 5.766 7.672 1 98.75 112 LEU A C 1
ATOM 857 O O . LEU A 1 112 ? 6.48 5.434 6.984 1 98.75 112 LEU A O 1
ATOM 861 N N . SER A 1 113 ? 4.398 5 7.781 1 98.88 113 SER A N 1
ATOM 862 C CA . SER A 1 113 ? 4.297 3.686 7.152 1 98.88 113 SER A CA 1
ATOM 863 C C . SER A 1 113 ? 3.545 3.762 5.828 1 98.88 113 SER A C 1
ATOM 865 O O . SER A 1 113 ? 2.486 4.387 5.742 1 98.88 113 SER A O 1
ATOM 867 N N . VAL A 1 114 ? 4.129 3.117 4.832 1 98.88 114 VAL A N 1
ATOM 868 C CA . VAL A 1 114 ? 3.562 3.094 3.486 1 98.88 114 VAL A CA 1
ATOM 869 C C . VAL A 1 114 ? 3.141 1.672 3.127 1 98.88 114 VAL A C 1
ATOM 871 O O . VAL A 1 114 ? 3.896 0.721 3.34 1 98.88 114 VAL A O 1
ATOM 874 N N . LEU A 1 115 ? 1.976 1.467 2.648 1 98.81 115 LEU A N 1
ATOM 875 C CA . LEU A 1 115 ? 1.498 0.272 1.96 1 98.81 115 LEU A CA 1
ATOM 876 C C . LEU A 1 115 ? 0.692 0.644 0.72 1 98.81 115 LEU A C 1
ATOM 878 O O . LEU A 1 115 ? -0.469 1.044 0.827 1 98.81 115 LEU A O 1
ATOM 882 N N . GLY A 1 116 ? 1.296 0.505 -0.47 1 98.5 116 GLY A N 1
ATOM 883 C CA . GLY A 1 116 ? 0.611 0.996 -1.654 1 98.5 116 GLY A CA 1
ATOM 884 C C . GLY A 1 116 ? 1.185 0.446 -2.947 1 98.5 116 GLY A C 1
ATOM 885 O O . GLY A 1 116 ? 2.232 -0.202 -2.941 1 98.5 116 GLY A O 1
ATOM 886 N N . ARG A 1 117 ? 0.408 0.628 -3.977 1 98.69 117 ARG A N 1
ATOM 887 C CA . ARG A 1 117 ? 0.805 0.291 -5.34 1 98.69 117 ARG A CA 1
ATOM 888 C C . ARG A 1 117 ? 1.622 1.415 -5.965 1 98.69 117 ARG A C 1
ATOM 890 O O . ARG A 1 117 ? 1.229 2.582 -5.906 1 98.69 117 ARG A O 1
ATOM 897 N N . ASN A 1 118 ? 2.73 1.064 -6.535 1 98.25 118 ASN A N 1
ATOM 898 C CA . ASN A 1 118 ? 3.604 2.014 -7.219 1 98.25 118 ASN A CA 1
ATOM 899 C C . ASN A 1 118 ? 3.867 1.592 -8.664 1 98.25 118 ASN A C 1
ATOM 901 O O . ASN A 1 118 ? 4.789 0.82 -8.93 1 98.25 118 ASN A O 1
ATOM 905 N N . PRO A 1 119 ? 2.998 1.996 -9.586 1 97.62 119 PRO A N 1
ATOM 906 C CA . PRO A 1 119 ? 3.328 1.748 -10.992 1 97.62 119 PRO A CA 1
ATOM 907 C C . PRO A 1 119 ? 4.504 2.594 -11.477 1 97.62 119 PRO A C 1
ATOM 909 O O . PRO A 1 119 ? 4.316 3.758 -11.844 1 97.62 119 PRO A O 1
ATOM 912 N N . ALA A 1 120 ? 5.629 2.078 -11.609 1 95.06 120 ALA A N 1
ATOM 913 C CA . ALA A 1 120 ? 6.926 2.744 -11.617 1 95.06 120 ALA A CA 1
ATOM 914 C C . ALA A 1 120 ? 7.062 3.666 -12.828 1 95.06 120 ALA A C 1
ATOM 916 O O . ALA A 1 120 ? 7.773 4.672 -12.766 1 95.06 120 ALA A O 1
ATOM 917 N N . PHE A 1 121 ? 6.355 3.381 -13.867 1 95 121 PHE A N 1
ATOM 918 C CA . PHE A 1 121 ? 6.625 4.141 -15.086 1 95 121 PHE A CA 1
ATOM 919 C C . PHE A 1 121 ? 5.535 5.176 -15.336 1 95 121 PHE A C 1
ATOM 921 O O . PHE A 1 121 ? 5.574 5.902 -16.328 1 95 121 PHE A O 1
ATOM 928 N N . HIS A 1 122 ? 4.559 5.219 -14.461 1 94.75 122 HIS A N 1
ATOM 929 C CA . HIS A 1 122 ? 3.602 6.316 -14.539 1 94.75 122 HIS A CA 1
ATOM 930 C C . HIS A 1 122 ? 4.234 7.633 -14.102 1 94.75 122 HIS A C 1
ATOM 932 O O . HIS A 1 122 ? 5.137 7.645 -13.266 1 94.75 122 HIS A O 1
ATOM 938 N N . LYS A 1 123 ? 3.75 8.695 -14.664 1 93.56 123 LYS A N 1
ATOM 939 C CA . LYS A 1 123 ? 4.305 10.008 -14.344 1 93.56 123 LYS A CA 1
ATOM 940 C C . LYS A 1 123 ? 4.109 10.336 -12.867 1 93.56 123 LYS A C 1
ATOM 942 O O . LYS A 1 123 ? 5.055 10.742 -12.188 1 93.56 123 LYS A O 1
ATOM 947 N N . TYR A 1 124 ? 2.883 10.227 -12.422 1 92.94 124 TYR A N 1
ATOM 948 C CA . TYR A 1 124 ? 2.57 10.43 -11.016 1 92.94 124 TYR A CA 1
ATOM 949 C C . TYR A 1 124 ? 1.922 9.188 -10.414 1 92.94 124 TYR A C 1
ATOM 951 O O . TYR A 1 124 ? 1.093 8.539 -11.062 1 92.94 124 TYR A O 1
ATOM 959 N N . ARG A 1 125 ? 2.42 8.914 -9.203 1 96.69 125 ARG A N 1
ATOM 960 C CA . ARG A 1 125 ? 1.89 7.793 -8.438 1 96.69 125 ARG A CA 1
ATOM 961 C C . ARG A 1 125 ? 1.486 8.227 -7.031 1 96.69 125 ARG A C 1
ATOM 963 O O . ARG A 1 125 ? 2.086 9.148 -6.465 1 96.69 125 ARG A O 1
ATOM 970 N N . GLU A 1 126 ? 0.447 7.613 -6.562 1 97.38 126 GLU A N 1
ATOM 971 C CA . GLU A 1 126 ? -0.03 7.879 -5.211 1 97.38 126 GLU A CA 1
ATOM 972 C C . GLU A 1 126 ? -0.003 6.613 -4.355 1 97.38 126 GLU A C 1
ATOM 974 O O . GLU A 1 126 ? -0.392 5.539 -4.816 1 97.38 126 GLU A O 1
ATOM 979 N N . MET A 1 127 ? 0.511 6.754 -3.15 1 98.44 127 MET A N 1
ATOM 980 C CA . MET A 1 127 ? 0.498 5.664 -2.178 1 98.44 127 MET A CA 1
ATOM 981 C C . MET A 1 127 ? -0.035 6.145 -0.832 1 98.44 127 MET A C 1
ATOM 983 O O . MET A 1 127 ? 0.261 7.262 -0.404 1 98.44 127 MET A O 1
ATOM 987 N N . PRO A 1 128 ? -0.739 5.309 -0.22 1 98.62 128 PRO A N 1
ATOM 988 C CA . PRO A 1 128 ? -1.257 5.727 1.086 1 98.62 128 PRO A CA 1
ATOM 989 C C . PRO A 1 128 ? -0.202 5.656 2.188 1 98.62 128 PRO A C 1
ATOM 991 O O . PRO A 1 128 ? 0.633 4.746 2.193 1 98.62 128 PRO A O 1
ATOM 994 N N . ILE A 1 129 ? -0.175 6.609 3.076 1 98.81 129 ILE A N 1
ATOM 995 C CA . ILE A 1 129 ? 0.377 6.492 4.422 1 98.81 129 ILE A CA 1
ATOM 996 C C . ILE A 1 129 ? -0.661 5.871 5.355 1 98.81 129 ILE A C 1
ATOM 998 O O . ILE A 1 129 ? -1.728 6.449 5.578 1 98.81 129 ILE A O 1
ATOM 1002 N N . VAL A 1 130 ? -0.3 4.758 5.945 1 98.56 130 VAL A N 1
ATOM 1003 C CA . VAL A 1 130 ? -1.331 3.986 6.633 1 98.56 130 VAL A CA 1
ATOM 1004 C C . VAL A 1 130 ? -1.11 4.059 8.141 1 98.56 130 VAL A C 1
ATOM 1006 O O . VAL A 1 130 ? -1.892 3.502 8.914 1 98.56 130 VAL A O 1
ATOM 1009 N N . GLY A 1 131 ? -0.053 4.684 8.57 1 97.94 131 GLY A N 1
ATOM 1010 C CA . GLY A 1 131 ? 0.255 4.859 9.977 1 97.94 131 GLY A CA 1
ATOM 1011 C C . GLY A 1 131 ? 1.589 5.543 10.219 1 97.94 131 GLY A C 1
ATOM 1012 O O . GLY A 1 131 ? 2.244 5.984 9.273 1 97.94 131 GLY A O 1
ATOM 1013 N N . GLY A 1 132 ? 1.932 5.688 11.531 1 97.25 132 GLY A N 1
ATOM 1014 C CA . GLY A 1 132 ? 3.205 6.262 11.938 1 97.25 132 GLY A CA 1
ATOM 1015 C C . GLY A 1 132 ? 3.49 6.094 13.422 1 97.25 132 GLY A C 1
ATOM 1016 O O . GLY A 1 132 ? 2.637 5.621 14.172 1 97.25 132 GLY A O 1
ATOM 1017 N N . SER A 1 133 ? 4.727 6.414 13.75 1 96.56 133 SER A N 1
ATOM 1018 C CA . SER A 1 133 ? 5.148 6.383 15.141 1 96.56 133 SER A CA 1
ATOM 1019 C C . SER A 1 133 ? 5.727 7.727 15.578 1 96.56 133 SER A C 1
ATOM 1021 O O . SER A 1 133 ? 5.926 8.617 14.75 1 96.56 133 SER A O 1
ATOM 1023 N N . GLY A 1 134 ? 5.977 7.875 16.891 1 94.31 134 GLY A N 1
ATOM 1024 C CA . GLY A 1 134 ? 6.488 9.141 17.391 1 94.31 134 GLY A CA 1
ATOM 1025 C C . GLY A 1 134 ? 5.5 10.289 17.25 1 94.31 134 GLY A C 1
ATOM 1026 O O . GLY A 1 134 ? 4.348 10.18 17.672 1 94.31 134 GLY A O 1
ATOM 1027 N N . VAL A 1 135 ? 5.93 11.383 16.641 1 94.5 135 VAL A N 1
ATOM 1028 C CA . VAL A 1 135 ? 5.059 12.547 16.484 1 94.5 135 VAL A CA 1
ATOM 1029 C C . VAL A 1 135 ? 3.916 12.203 15.523 1 94.5 135 VAL A C 1
ATOM 1031 O O . VAL A 1 135 ? 2.926 12.938 15.445 1 94.5 135 VAL A O 1
ATOM 1034 N N . PHE A 1 136 ? 4.02 11.086 14.836 1 97 136 PHE A N 1
ATOM 1035 C CA . PHE A 1 136 ? 3.047 10.734 13.805 1 97 136 PHE A CA 1
ATOM 1036 C C . PHE A 1 136 ? 2.143 9.602 14.273 1 97 136 PHE A C 1
ATOM 1038 O O . PHE A 1 136 ? 1.62 8.836 13.461 1 97 136 PHE A O 1
ATOM 1045 N N . ARG A 1 137 ? 1.982 9.391 15.562 1 96.25 137 ARG A N 1
ATOM 1046 C CA . ARG A 1 137 ? 0.981 8.453 16.062 1 96.25 137 ARG A CA 1
ATOM 1047 C C . ARG A 1 137 ? -0.372 8.695 15.406 1 96.25 137 ARG A C 1
ATOM 1049 O O . ARG A 1 137 ? -0.852 9.828 15.352 1 96.25 137 ARG A O 1
ATOM 1056 N N . LEU A 1 138 ? -0.951 7.559 14.75 1 96.5 138 LEU A N 1
ATOM 1057 C CA . LEU A 1 138 ? -2.26 7.52 14.109 1 96.5 138 LEU A CA 1
ATOM 1058 C C . LEU A 1 138 ? -2.264 8.344 12.828 1 96.5 138 LEU A C 1
ATOM 1060 O O . LEU A 1 138 ? -3.326 8.727 12.336 1 96.5 138 LEU A O 1
ATOM 1064 N N . ALA A 1 139 ? -1.128 8.641 12.312 1 97.62 139 ALA A N 1
ATOM 1065 C CA . ALA A 1 139 ? -1.055 9.438 11.086 1 97.62 139 ALA A CA 1
ATOM 1066 C C . ALA A 1 139 ? -1.697 8.695 9.914 1 97.62 139 ALA A C 1
ATOM 1068 O O . ALA A 1 139 ? -1.62 7.469 9.828 1 97.62 139 ALA A O 1
ATOM 1069 N N . GLN A 1 140 ? -2.309 9.43 9.016 1 98.38 140 GLN A N 1
ATOM 1070 C CA . GLN A 1 140 ? -2.797 9.031 7.703 1 98.38 140 GLN A CA 1
ATOM 1071 C C . GLN A 1 140 ? -2.441 10.07 6.645 1 98.38 140 GLN A C 1
ATOM 1073 O O . GLN A 1 140 ? -2.463 11.273 6.914 1 98.38 140 GLN A O 1
ATOM 1078 N N . GLY A 1 141 ? -2.135 9.609 5.48 1 98.5 141 GLY A N 1
ATOM 1079 C CA . GLY A 1 141 ? -1.762 10.578 4.469 1 98.5 141 GLY A CA 1
ATOM 1080 C C . GLY A 1 141 ? -1.534 9.961 3.102 1 98.5 141 GLY A C 1
ATOM 1081 O O . GLY A 1 141 ? -1.997 8.852 2.832 1 98.5 141 GLY A O 1
ATOM 1082 N N . ILE A 1 142 ? -0.899 10.75 2.244 1 98.69 142 ILE A N 1
ATOM 1083 C CA . ILE A 1 142 ? -0.63 10.383 0.86 1 98.69 142 ILE A CA 1
ATOM 1084 C C . ILE A 1 142 ? 0.808 10.75 0.498 1 98.69 142 ILE A C 1
ATOM 1086 O O . ILE A 1 142 ? 1.278 11.844 0.823 1 98.69 142 ILE A O 1
ATOM 1090 N N . ALA A 1 143 ? 1.405 9.828 -0.068 1 98.69 143 ALA A N 1
ATOM 1091 C CA . ALA A 1 143 ? 2.691 10.07 -0.714 1 98.69 143 ALA A CA 1
ATOM 1092 C C . ALA A 1 143 ? 2.555 10.062 -2.234 1 98.69 143 ALA A C 1
ATOM 1094 O O . ALA A 1 143 ? 2.074 9.078 -2.812 1 98.69 143 ALA A O 1
ATOM 1095 N N . THR A 1 144 ? 2.926 11.148 -2.814 1 98.38 144 THR A N 1
ATOM 1096 C CA . THR A 1 144 ? 3.023 11.188 -4.27 1 98.38 144 THR A CA 1
ATOM 1097 C C . THR A 1 144 ? 4.473 11.031 -4.719 1 98.38 144 THR A C 1
ATOM 1099 O O . THR A 1 144 ? 5.383 11.602 -4.109 1 98.38 144 THR A O 1
ATOM 1102 N N . ALA A 1 145 ? 4.633 10.258 -5.742 1 98.31 145 ALA A N 1
ATOM 1103 C CA . ALA A 1 145 ? 5.973 9.969 -6.242 1 98.31 145 ALA A CA 1
ATOM 1104 C C . ALA A 1 145 ? 6.086 10.305 -7.73 1 98.31 145 ALA A C 1
ATOM 1106 O O . ALA A 1 145 ? 5.129 10.133 -8.484 1 98.31 145 ALA A O 1
ATOM 1107 N N . LYS A 1 146 ? 7.191 10.758 -8.094 1 98.12 146 LYS A N 1
ATOM 1108 C CA . LYS A 1 146 ? 7.598 11 -9.469 1 98.12 146 LYS A CA 1
ATOM 1109 C C . LYS A 1 146 ? 9.055 10.602 -9.695 1 98.12 146 LYS A C 1
ATOM 1111 O O . LYS A 1 146 ? 9.938 11.039 -8.961 1 98.12 146 LYS A O 1
ATOM 1116 N N . THR A 1 147 ? 9.289 9.812 -10.75 1 97.88 147 THR A N 1
ATOM 1117 C CA . THR A 1 147 ? 10.672 9.445 -11.039 1 97.88 147 THR A CA 1
ATOM 1118 C C . THR A 1 147 ? 11.461 10.656 -11.547 1 97.88 147 THR A C 1
ATOM 1120 O O . THR A 1 147 ? 11.07 11.281 -12.531 1 97.88 147 THR A O 1
ATOM 1123 N N . TYR A 1 148 ? 12.469 11.016 -10.883 1 98.19 148 TYR A N 1
ATOM 1124 C CA . TYR A 1 148 ? 13.344 12.117 -11.258 1 98.19 148 TYR A CA 1
ATOM 1125 C C . TYR A 1 148 ? 14.43 11.648 -12.227 1 98.19 148 TYR A C 1
ATOM 1127 O O . TYR A 1 148 ? 14.742 12.344 -13.195 1 98.19 148 TYR A O 1
ATOM 1135 N N . TRP A 1 149 ? 15.031 10.492 -11.961 1 97.75 149 TRP A N 1
ATOM 1136 C CA . TRP A 1 149 ? 16.078 9.883 -12.758 1 97.75 149 TRP A CA 1
ATOM 1137 C C . TRP A 1 149 ? 16.109 8.375 -12.562 1 97.75 149 TRP A C 1
ATOM 1139 O O . TRP A 1 149 ? 15.828 7.875 -11.477 1 97.75 149 TRP A O 1
ATOM 1149 N N . MET A 1 150 ? 16.391 7.637 -13.648 1 96.94 150 MET A N 1
ATOM 1150 C CA . MET A 1 150 ? 16.547 6.195 -13.508 1 96.94 150 MET A CA 1
ATOM 1151 C C . MET A 1 150 ? 17.469 5.637 -14.586 1 96.94 150 MET A C 1
ATOM 1153 O O . MET A 1 150 ? 17.531 6.184 -15.695 1 96.94 150 MET A O 1
ATOM 1157 N N . ASN A 1 151 ? 18.219 4.621 -14.297 1 95.06 151 ASN A N 1
ATOM 1158 C CA . ASN A 1 151 ? 18.906 3.768 -15.258 1 95.06 151 ASN A CA 1
ATOM 1159 C C . ASN A 1 151 ? 18.609 2.291 -15.008 1 95.06 151 ASN A C 1
ATOM 1161 O O . ASN A 1 151 ? 17.594 1.948 -14.398 1 95.06 151 ASN A O 1
ATOM 1165 N N . ALA A 1 152 ? 19.406 1.36 -15.477 1 91.06 152 ALA A N 1
ATOM 1166 C CA . ALA A 1 152 ? 19.094 -0.066 -15.43 1 91.06 152 ALA A CA 1
ATOM 1167 C C . ALA A 1 152 ? 19.094 -0.585 -14 1 91.06 152 ALA A C 1
ATOM 1169 O O . ALA A 1 152 ? 18.375 -1.533 -13.672 1 91.06 152 ALA A O 1
ATOM 1170 N N . THR A 1 153 ? 19.828 0.132 -13.094 1 93.06 153 THR A N 1
ATOM 1171 C CA . THR A 1 153 ? 20.031 -0.461 -11.773 1 93.06 153 THR A CA 1
ATOM 1172 C C . THR A 1 153 ? 19.562 0.487 -10.68 1 93.06 153 THR A C 1
ATOM 1174 O O . THR A 1 153 ? 19.203 0.047 -9.586 1 93.06 153 THR A O 1
ATOM 1177 N N . ASP A 1 154 ? 19.594 1.794 -10.992 1 97.06 154 ASP A N 1
ATOM 1178 C CA . ASP A 1 154 ? 19.391 2.787 -9.945 1 97.06 154 ASP A CA 1
ATOM 1179 C C . ASP A 1 154 ? 18.266 3.748 -10.305 1 97.06 154 ASP A C 1
ATOM 1181 O O . ASP A 1 154 ? 17.969 3.961 -11.484 1 97.06 154 ASP A O 1
ATOM 1185 N N . ALA A 1 155 ? 17.688 4.289 -9.266 1 98 155 ALA A N 1
ATOM 1186 C CA . ALA A 1 155 ? 16.625 5.266 -9.484 1 98 155 ALA A CA 1
ATOM 1187 C C . ALA A 1 155 ? 16.625 6.332 -8.391 1 98 155 ALA A C 1
ATOM 1189 O O . ALA A 1 155 ? 16.953 6.047 -7.238 1 98 155 ALA A O 1
ATOM 1190 N N . ILE A 1 156 ? 16.297 7.566 -8.781 1 98.62 156 ILE A N 1
ATOM 1191 C CA . ILE A 1 156 ? 15.984 8.68 -7.891 1 98.62 156 ILE A CA 1
ATOM 1192 C C . ILE A 1 156 ? 14.516 9.062 -8.047 1 98.62 156 ILE A C 1
ATOM 1194 O O . ILE A 1 156 ? 14.07 9.391 -9.156 1 98.62 156 ILE A O 1
ATOM 1198 N N . VAL A 1 157 ? 13.805 9 -6.98 1 98.69 157 VAL A N 1
ATOM 1199 C CA . VAL A 1 157 ? 12.375 9.273 -7.012 1 98.69 157 VAL A CA 1
ATOM 1200 C C . VAL A 1 157 ? 12.055 10.461 -6.105 1 98.69 157 VAL A C 1
ATOM 1202 O O . VAL A 1 157 ? 12.484 10.5 -4.953 1 98.69 157 VAL A O 1
ATOM 1205 N N . GLU A 1 158 ? 11.328 11.438 -6.633 1 98.81 158 GLU A N 1
ATOM 1206 C CA . GLU A 1 158 ? 10.867 12.594 -5.871 1 98.81 158 GLU A CA 1
ATOM 1207 C C . GLU A 1 158 ? 9.547 12.305 -5.16 1 98.81 158 GLU A C 1
ATOM 1209 O O . GLU A 1 158 ? 8.586 11.867 -5.789 1 98.81 158 GLU A O 1
ATOM 1214 N N . TYR A 1 159 ? 9.562 12.547 -3.846 1 98.75 159 TYR A N 1
ATOM 1215 C CA . TYR A 1 159 ? 8.359 12.32 -3.057 1 98.75 159 TYR A CA 1
ATOM 1216 C C . TYR A 1 159 ? 7.828 13.633 -2.488 1 98.75 159 TYR A C 1
ATOM 1218 O O . TYR A 1 159 ? 8.602 14.477 -2.02 1 98.75 159 TYR A O 1
ATOM 1226 N N . ASN A 1 160 ? 6.578 13.852 -2.607 1 98.75 160 ASN A N 1
ATOM 1227 C CA . ASN A 1 160 ? 5.781 14.781 -1.812 1 98.75 160 ASN A CA 1
ATOM 1228 C C . ASN A 1 160 ? 4.801 14.047 -0.904 1 98.75 160 ASN A C 1
ATOM 1230 O O . ASN A 1 160 ? 3.963 13.273 -1.381 1 98.75 160 ASN A O 1
ATOM 1234 N N . VAL A 1 161 ? 4.945 14.25 0.371 1 98.69 161 VAL A N 1
ATOM 1235 C CA . VAL A 1 161 ? 4.121 13.539 1.341 1 98.69 161 VAL A CA 1
ATOM 1236 C C . VAL A 1 161 ? 3.268 14.531 2.125 1 98.69 161 VAL A C 1
ATOM 1238 O O . VAL A 1 161 ? 3.768 15.555 2.59 1 98.69 161 VAL A O 1
ATOM 1241 N N . ILE A 1 162 ? 2.014 14.258 2.178 1 98.62 162 ILE A N 1
ATOM 1242 C CA . ILE A 1 162 ? 1.102 15.031 3.012 1 98.62 162 ILE A CA 1
ATOM 1243 C C . ILE A 1 162 ? 0.428 14.117 4.027 1 98.62 162 ILE A C 1
ATOM 1245 O O . ILE A 1 162 ? -0.136 13.078 3.662 1 98.62 162 ILE A O 1
ATOM 1249 N N . VAL A 1 163 ? 0.519 14.508 5.305 1 98.12 163 VAL A N 1
ATOM 1250 C CA . VAL A 1 163 ? 0.022 13.609 6.344 1 98.12 163 VAL A CA 1
ATOM 1251 C C . VAL A 1 163 ? -0.829 14.398 7.34 1 98.12 163 VAL A C 1
ATOM 1253 O O . VAL A 1 163 ? -0.499 15.531 7.688 1 98.12 163 VAL A O 1
ATOM 1256 N N . LEU A 1 164 ? -1.927 13.797 7.637 1 97.44 164 LEU A N 1
ATOM 1257 C CA . LEU A 1 164 ? -2.764 14.211 8.758 1 97.44 164 LEU A CA 1
ATOM 1258 C C . LEU A 1 164 ? -2.316 13.531 10.047 1 97.44 164 LEU A C 1
ATOM 1260 O O . LEU A 1 164 ? -2.123 12.32 10.078 1 97.44 164 LEU A O 1
ATOM 1264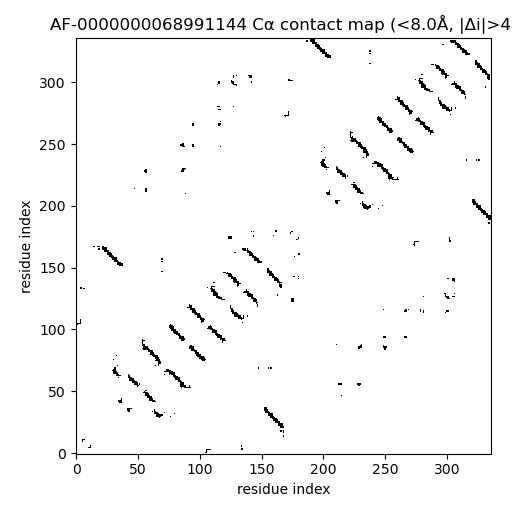 N N . HIS A 1 165 ? -2.09 14.344 11.062 1 96.44 165 HIS A N 1
ATOM 1265 C CA . HIS A 1 165 ? -1.751 13.836 12.383 1 96.44 165 HIS A CA 1
ATOM 1266 C C . HIS A 1 165 ? -2.211 14.797 13.477 1 96.44 165 HIS A C 1
ATOM 1268 O O . HIS A 1 165 ? -3.129 15.594 13.266 1 96.44 165 HIS A O 1
ATOM 1274 N N . TYR A 1 166 ? -1.66 14.594 14.758 1 94.81 166 TYR A N 1
ATOM 1275 C CA . TYR A 1 166 ? -2.234 15.336 15.875 1 94.81 166 TYR A CA 1
ATOM 1276 C C . TYR A 1 166 ? -1.158 16.109 16.625 1 94.81 166 TYR A C 1
ATOM 1278 O O . TYR A 1 166 ? -0.053 15.602 16.828 1 94.81 166 TYR A O 1
ATOM 1286 N N . ASP A 1 167 ? -1.532 17.281 16.828 1 88.19 167 ASP A N 1
ATOM 1287 C CA . ASP A 1 167 ? -0.695 18.125 17.672 1 88.19 167 ASP A CA 1
ATOM 1288 C C . ASP A 1 167 ? -1.06 17.969 19.141 1 88.19 167 ASP A C 1
ATOM 1290 O O . ASP A 1 167 ? -2.09 18.484 19.594 1 88.19 167 ASP A O 1
ATOM 1294 N N . ILE A 1 168 ? -0.325 17.219 19.844 1 82.94 168 ILE A N 1
ATOM 1295 C CA . ILE A 1 168 ? -0.587 16.984 21.266 1 82.94 168 ILE A CA 1
ATOM 1296 C C . ILE A 1 168 ? 0.638 17.391 22.078 1 82.94 168 ILE A C 1
ATOM 1298 O O . ILE A 1 168 ? 1.77 17.062 21.719 1 82.94 168 ILE A O 1
ATOM 1302 N N . MET B 1 1 ? -16.938 10.766 -18.828 1 23.53 1 MET B N 1
ATOM 1303 C CA . MET B 1 1 ? -15.773 10.062 -18.312 1 23.53 1 MET B CA 1
ATOM 1304 C C . MET B 1 1 ? -15.586 10.32 -16.828 1 23.53 1 MET B C 1
ATOM 1306 O O . MET B 1 1 ? -15.578 11.477 -16.391 1 23.53 1 MET B O 1
ATOM 1310 N N . ALA B 1 2 ? -16.109 9.469 -16.047 1 36.59 2 ALA B N 1
ATOM 1311 C CA . ALA B 1 2 ? -16.125 9.883 -14.648 1 36.59 2 ALA B CA 1
ATOM 1312 C C . ALA B 1 2 ? -14.82 10.586 -14.266 1 36.59 2 ALA B C 1
ATOM 1314 O O . ALA B 1 2 ? -13.734 10.156 -14.664 1 36.59 2 ALA B O 1
ATOM 1315 N N . GLN B 1 3 ? -14.75 11.695 -14.094 1 46.91 3 GLN B N 1
ATOM 1316 C CA . GLN B 1 3 ? -13.562 12.531 -13.922 1 46.91 3 GLN B CA 1
ATOM 1317 C C . GLN B 1 3 ? -12.609 11.93 -12.891 1 46.91 3 GLN B C 1
ATOM 1319 O O . GLN B 1 3 ? -12.945 11.852 -11.703 1 46.91 3 GLN B O 1
ATOM 1324 N N . GLY B 1 4 ? -11.836 10.883 -13.242 1 57.44 4 GLY B N 1
ATOM 1325 C CA . GLY B 1 4 ? -10.797 10.312 -12.391 1 57.44 4 GLY B CA 1
ATOM 1326 C C . GLY B 1 4 ? -10.078 11.352 -11.547 1 57.44 4 GLY B C 1
ATOM 1327 O O . GLY B 1 4 ? -10.266 12.555 -11.742 1 57.44 4 GLY B O 1
ATOM 1328 N N . VAL B 1 5 ? -9.633 11.031 -10.289 1 73.06 5 VAL B N 1
ATOM 1329 C CA . VAL B 1 5 ? -8.93 11.93 -9.383 1 73.06 5 VAL B CA 1
ATOM 1330 C C . VAL B 1 5 ? -7.719 12.531 -10.086 1 73.06 5 VAL B C 1
ATOM 1332 O O . VAL B 1 5 ? -7.008 11.836 -10.82 1 73.06 5 VAL B O 1
ATOM 1335 N N . VAL B 1 6 ? -7.641 13.867 -10.125 1 80.19 6 VAL B N 1
ATOM 1336 C CA . VAL B 1 6 ? -6.441 14.531 -10.625 1 80.19 6 VAL B CA 1
ATOM 1337 C C . VAL B 1 6 ? -5.227 14.094 -9.805 1 80.19 6 VAL B C 1
ATOM 1339 O O . VAL B 1 6 ? -5.293 14.039 -8.578 1 80.19 6 VAL B O 1
ATOM 1342 N N . LEU B 1 7 ? -4.168 13.719 -10.539 1 82.62 7 LEU B N 1
ATOM 1343 C CA . LEU B 1 7 ? -2.975 13.203 -9.883 1 82.62 7 LEU B CA 1
ATOM 1344 C C . LEU B 1 7 ? -1.917 14.289 -9.734 1 82.62 7 LEU B C 1
ATOM 1346 O O . LEU B 1 7 ? -1.989 15.328 -10.406 1 82.62 7 LEU B O 1
ATOM 1350 N N . GLY B 1 8 ? -0.972 14.055 -8.805 1 91.25 8 GLY B N 1
ATOM 1351 C CA . GLY B 1 8 ? 0.137 14.969 -8.586 1 91.25 8 GLY B CA 1
ATOM 1352 C C . GLY B 1 8 ? 0.091 15.648 -7.227 1 91.25 8 GLY B C 1
ATOM 1353 O O . GLY B 1 8 ? -0.963 15.695 -6.59 1 91.25 8 GLY B O 1
ATOM 1354 N N . PRO B 1 9 ? 1.231 16.203 -6.883 1 93.88 9 PRO B N 1
ATOM 1355 C CA . PRO B 1 9 ? 1.332 16.766 -5.535 1 93.88 9 PRO B CA 1
ATOM 1356 C C . PRO B 1 9 ? 0.386 17.938 -5.316 1 93.88 9 PRO B C 1
ATOM 1358 O O . PRO B 1 9 ? -0.186 18.078 -4.234 1 93.88 9 PRO B O 1
ATOM 1361 N N . LYS B 1 10 ? 0.279 18.812 -6.273 1 94.69 10 LYS B N 1
ATOM 1362 C CA . LYS B 1 10 ? -0.604 19.953 -6.129 1 94.69 10 LYS B CA 1
ATOM 1363 C C . LYS B 1 10 ? -2.057 19.531 -5.957 1 94.69 10 LYS B C 1
ATOM 1365 O O . LYS B 1 10 ? -2.805 20.125 -5.188 1 94.69 10 LYS B O 1
ATOM 1370 N N . ALA B 1 11 ? -2.412 18.531 -6.742 1 94.25 11 ALA B N 1
ATOM 1371 C CA . ALA B 1 11 ? -3.773 18.016 -6.637 1 94.25 11 ALA B CA 1
ATOM 1372 C C . ALA B 1 11 ? -4.031 17.438 -5.25 1 94.25 11 ALA B C 1
ATOM 1374 O O . ALA B 1 11 ? -5.105 17.641 -4.672 1 94.25 11 ALA B O 1
ATOM 1375 N N . VAL B 1 12 ? -3.09 16.703 -4.711 1 95.69 12 VAL B N 1
ATOM 1376 C CA . VAL B 1 12 ? -3.221 16.109 -3.381 1 95.69 12 VAL B CA 1
ATOM 1377 C C . VAL B 1 12 ? -3.312 17.219 -2.332 1 95.69 12 VAL B C 1
ATOM 1379 O O . VAL B 1 12 ? -4.129 17.141 -1.411 1 95.69 12 VAL B O 1
ATOM 1382 N N . GLU B 1 13 ? -2.541 18.219 -2.51 1 95.81 13 GLU B N 1
ATOM 1383 C CA . GLU B 1 13 ? -2.58 19.344 -1.582 1 95.81 13 GLU B CA 1
ATOM 1384 C C . GLU B 1 13 ? -3.961 20 -1.564 1 95.81 13 GLU B C 1
ATOM 1386 O O . GLU B 1 13 ? -4.504 20.281 -0.496 1 95.81 13 GLU B O 1
ATOM 1391 N N . LYS B 1 14 ? -4.414 20.297 -2.711 1 95.12 14 LYS B N 1
ATOM 1392 C CA . LYS B 1 14 ? -5.742 20.891 -2.818 1 95.12 14 LYS B CA 1
ATOM 1393 C C . LYS B 1 14 ? -6.797 20.016 -2.152 1 95.12 14 LYS B C 1
ATOM 1395 O O . LYS B 1 14 ? -7.711 20.516 -1.496 1 95.12 14 LYS B O 1
ATOM 1400 N N . TRP B 1 15 ? -6.641 18.75 -2.361 1 95.25 15 TRP B N 1
ATOM 1401 C CA . TRP B 1 15 ? -7.562 17.781 -1.754 1 95.25 15 TRP B CA 1
ATOM 1402 C C . TRP B 1 15 ? -7.551 17.922 -0.234 1 95.25 15 TRP B C 1
ATOM 1404 O O . TRP B 1 15 ? -8.609 17.984 0.395 1 95.25 15 TRP B O 1
ATOM 1414 N N . PHE B 1 16 ? -6.457 17.969 0.373 1 96 16 PHE B N 1
ATOM 1415 C CA . PHE B 1 16 ? -6.324 18.062 1.823 1 96 16 PHE B CA 1
ATOM 1416 C C . PHE B 1 16 ? -6.879 19.375 2.346 1 96 16 PHE B C 1
ATOM 1418 O O . PHE B 1 16 ? -7.406 19.438 3.459 1 96 16 PHE B O 1
ATOM 1425 N N . LYS B 1 17 ? -6.73 20.453 1.595 1 95.12 17 LYS B N 1
ATOM 1426 C CA . LYS B 1 17 ? -7.281 21.734 1.998 1 95.12 17 LYS B CA 1
ATOM 1427 C C . LYS B 1 17 ? -8.805 21.672 2.113 1 95.12 17 LYS B C 1
ATOM 1429 O O . LYS B 1 17 ? -9.398 22.375 2.938 1 95.12 17 LYS B O 1
ATOM 1434 N N . LYS B 1 18 ? -9.383 20.812 1.376 1 94.88 18 LYS B N 1
ATOM 1435 C CA . LYS B 1 18 ? -10.844 20.703 1.353 1 94.88 18 LYS B CA 1
ATOM 1436 C C . LYS B 1 18 ? -11.328 19.672 2.363 1 94.88 18 LYS B C 1
ATOM 1438 O O . LYS B 1 18 ? -12.531 19.594 2.639 1 94.88 18 LYS B O 1
ATOM 1443 N N . LEU B 1 19 ? -10.438 18.906 2.91 1 94.38 19 LEU B N 1
ATOM 1444 C CA . LEU B 1 19 ? -10.766 17.75 3.748 1 94.38 19 LEU B CA 1
ATOM 1445 C C . LEU B 1 19 ? -11.625 18.172 4.934 1 94.38 19 LEU B C 1
ATOM 1447 O O . LEU B 1 19 ? -12.617 17.516 5.254 1 94.38 19 LEU B O 1
ATOM 1451 N N . PRO B 1 20 ? -11.328 19.328 5.605 1 92.5 20 PRO B N 1
ATOM 1452 C CA . PRO B 1 20 ? -12.125 19.703 6.781 1 92.5 20 PRO B CA 1
ATOM 1453 C C . PRO B 1 20 ? -13.594 19.938 6.445 1 92.5 20 PRO B C 1
ATOM 1455 O O . PRO B 1 20 ? -14.453 19.891 7.336 1 92.5 20 PRO B O 1
ATOM 1458 N N . TYR B 1 21 ? -13.891 20.141 5.188 1 94.25 21 TYR B N 1
ATOM 1459 C CA . TYR B 1 21 ? -15.25 20.453 4.777 1 94.25 21 TYR B CA 1
ATOM 1460 C C . TYR B 1 21 ? -15.891 19.266 4.066 1 94.25 21 TYR B C 1
ATOM 1462 O O . TYR B 1 21 ? -17.047 19.328 3.639 1 94.25 21 TYR B O 1
ATOM 1470 N N . ALA B 1 22 ? -15.086 18.266 3.896 1 94.19 22 ALA B N 1
ATOM 1471 C CA . ALA B 1 22 ? -15.555 17.109 3.127 1 94.19 22 ALA B CA 1
ATOM 1472 C C . ALA B 1 22 ? -16.516 16.266 3.949 1 94.19 22 ALA B C 1
ATOM 1474 O O . ALA B 1 22 ? -16.375 16.156 5.172 1 94.19 22 ALA B O 1
ATOM 1475 N N . LYS B 1 23 ? -17.422 15.688 3.25 1 94.94 23 LYS B N 1
ATOM 1476 C CA . LYS B 1 23 ? -18.312 14.719 3.883 1 94.94 23 LYS B CA 1
ATOM 1477 C C . LYS B 1 23 ? -17.781 13.297 3.734 1 94.94 23 LYS B C 1
ATOM 1479 O O . LYS B 1 23 ? -17.266 12.93 2.682 1 94.94 23 LYS B O 1
ATOM 1484 N N . GLN B 1 24 ? -17.969 12.547 4.789 1 95.25 24 GLN B N 1
ATOM 1485 C CA . GLN B 1 24 ? -17.625 11.133 4.73 1 95.25 24 GLN B CA 1
ATOM 1486 C C . GLN B 1 24 ? -18.656 10.352 3.924 1 95.25 24 GLN B C 1
ATOM 1488 O O . GLN B 1 24 ? -19.844 10.625 4.004 1 95.25 24 GLN B O 1
ATOM 1493 N N . LYS B 1 25 ? -18.141 9.406 3.227 1 96.44 25 LYS B N 1
ATOM 1494 C CA . LYS B 1 25 ? -18.969 8.555 2.377 1 96.44 25 LYS B CA 1
ATOM 1495 C C . LYS B 1 25 ? -18.625 7.082 2.584 1 96.44 25 LYS B C 1
ATOM 1497 O O . LYS B 1 25 ? -17.453 6.73 2.775 1 96.44 25 LYS B O 1
ATOM 1502 N N . VAL B 1 26 ? -19.672 6.219 2.547 1 98.06 26 VAL B N 1
ATOM 1503 C CA . VAL B 1 26 ? -19.484 4.773 2.588 1 98.06 26 VAL B CA 1
ATOM 1504 C C . VAL B 1 26 ? -19.75 4.18 1.207 1 98.06 26 VAL B C 1
ATOM 1506 O O . VAL B 1 26 ? -20.781 4.465 0.587 1 98.06 26 VAL B O 1
ATOM 1509 N N . THR B 1 27 ? -18.875 3.434 0.678 1 97.94 27 THR B N 1
ATOM 1510 C CA . THR B 1 27 ? -19 2.74 -0.598 1 97.94 27 THR B CA 1
ATOM 1511 C C . THR B 1 27 ? -18.844 1.234 -0.415 1 97.94 27 THR B C 1
ATOM 1513 O O . THR B 1 27 ? -18 0.782 0.359 1 97.94 27 THR B O 1
ATOM 1516 N N . LYS B 1 28 ? -19.672 0.47 -1.104 1 98.44 28 LYS B N 1
ATOM 1517 C CA . LYS B 1 28 ? -19.641 -0.988 -1.047 1 98.44 28 LYS B CA 1
ATOM 1518 C C . LYS B 1 28 ? -19.219 -1.582 -2.385 1 98.44 28 LYS B C 1
ATOM 1520 O O . LYS B 1 28 ? -19.625 -1.102 -3.443 1 98.44 28 LYS B O 1
ATOM 1525 N N . PHE B 1 29 ? -18.422 -2.617 -2.342 1 98.31 29 PHE B N 1
ATOM 1526 C CA . PHE B 1 29 ? -18 -3.371 -3.512 1 98.31 29 PHE B CA 1
ATOM 1527 C C . PHE B 1 29 ? -18.281 -4.859 -3.334 1 98.31 29 PHE B C 1
ATOM 1529 O O . PHE B 1 29 ? -18.312 -5.359 -2.209 1 98.31 29 PHE B O 1
ATOM 1536 N N . HIS B 1 30 ? -18.484 -5.461 -4.426 1 98.75 30 HIS B N 1
ATOM 1537 C CA . HIS B 1 30 ? -18.625 -6.914 -4.516 1 98.75 30 HIS B CA 1
ATOM 1538 C C . HIS B 1 30 ? -17.922 -7.453 -5.754 1 98.75 30 HIS B C 1
ATOM 1540 O O . HIS B 1 30 ? -18.188 -7.012 -6.871 1 98.75 30 HIS B O 1
ATOM 1546 N N . PHE B 1 31 ? -17 -8.352 -5.586 1 98.69 31 PHE B N 1
ATOM 1547 C CA . PHE B 1 31 ? -16.297 -8.945 -6.727 1 98.69 31 PHE B CA 1
ATOM 1548 C C . PHE B 1 31 ? -15.734 -10.312 -6.367 1 98.69 31 PHE B C 1
ATOM 1550 O O . PHE B 1 31 ? -15.781 -10.727 -5.207 1 98.69 31 PHE B O 1
ATOM 1557 N N . TYR B 1 32 ? -15.242 -10.977 -7.383 1 98.81 32 TYR B N 1
ATOM 1558 C CA . TYR B 1 32 ? -14.586 -12.266 -7.238 1 98.81 32 TYR B CA 1
ATOM 1559 C C . TYR B 1 32 ? -13.102 -12.164 -7.559 1 98.81 32 TYR B C 1
ATOM 1561 O O . TYR B 1 32 ? -12.719 -11.555 -8.562 1 98.81 32 TYR B O 1
ATOM 1569 N N . PHE B 1 33 ? -12.398 -12.711 -6.723 1 98.25 33 PHE B N 1
ATOM 1570 C CA . PHE B 1 33 ? -10.945 -12.805 -6.754 1 98.25 33 PHE B CA 1
ATOM 1571 C C . PHE B 1 33 ? -10.5 -14.156 -7.297 1 98.25 33 PHE B C 1
ATOM 1573 O O . PHE B 1 33 ? -10.891 -15.203 -6.766 1 98.25 33 PHE B O 1
ATOM 1580 N N . HIS B 1 34 ? -9.664 -14.18 -8.391 1 98.56 34 HIS B N 1
ATOM 1581 C CA . HIS B 1 34 ? -9.219 -15.422 -9.008 1 98.56 34 HIS B CA 1
ATOM 1582 C C . HIS B 1 34 ? -7.73 -15.656 -8.773 1 98.56 34 HIS B C 1
ATOM 1584 O O . HIS B 1 34 ? -6.891 -15.008 -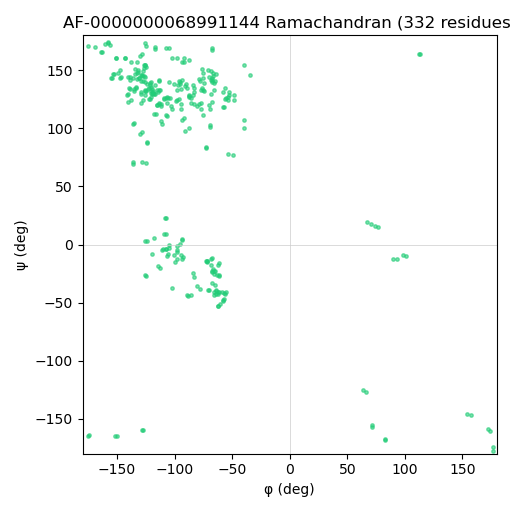9.406 1 98.56 34 HIS B O 1
ATOM 1590 N N . ASP B 1 35 ? -7.434 -16.531 -7.891 1 98.31 35 ASP B N 1
ATOM 1591 C CA . ASP B 1 35 ? -6.055 -16.938 -7.648 1 98.31 35 ASP B CA 1
ATOM 1592 C C . ASP B 1 35 ? -5.68 -18.156 -8.508 1 98.31 35 ASP B C 1
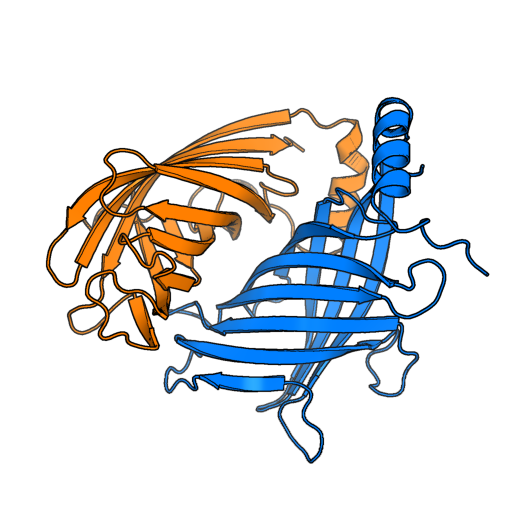ATOM 1594 O O . ASP B 1 35 ? -6.121 -19.266 -8.234 1 98.31 35 ASP B O 1
ATOM 1598 N N . ILE B 1 36 ? -4.848 -17.922 -9.5 1 97.69 36 ILE B N 1
ATOM 1599 C CA . ILE B 1 36 ? -4.523 -18.953 -10.484 1 97.69 36 ILE B CA 1
ATOM 1600 C C . ILE B 1 36 ? -3.031 -19.266 -10.43 1 97.69 36 ILE B C 1
ATOM 1602 O O . ILE B 1 36 ? -2.197 -18.438 -10.773 1 97.69 36 ILE B O 1
ATOM 1606 N N . THR B 1 37 ? -2.686 -20.406 -10.016 1 95.38 37 THR B N 1
ATOM 1607 C CA . THR B 1 37 ? -1.289 -20.828 -9.914 1 95.38 37 THR B CA 1
ATOM 1608 C C . THR B 1 37 ? -0.936 -21.812 -11.016 1 95.38 37 THR B C 1
ATOM 1610 O O . THR B 1 37 ? 0.239 -22.125 -11.219 1 95.38 37 THR B O 1
ATOM 1613 N N . SER B 1 38 ? -1.871 -22.234 -11.734 1 92.06 38 SER B N 1
ATOM 1614 C CA . SER B 1 38 ? -1.699 -23.266 -12.758 1 92.06 38 SER B CA 1
ATOM 1615 C C . SER B 1 38 ? -1.778 -22.672 -14.156 1 92.06 38 SER B C 1
ATOM 1617 O O . SER B 1 38 ? -2.088 -21.5 -14.328 1 92.06 38 SER B O 1
ATOM 1619 N N . GLY B 1 39 ? -1.377 -23.562 -15.148 1 90.94 39 GLY 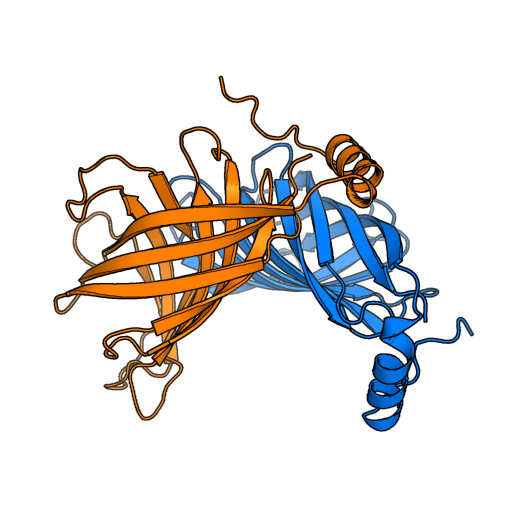B N 1
ATOM 1620 C CA . GLY B 1 39 ? -1.518 -23.172 -16.547 1 90.94 39 GLY B CA 1
ATOM 1621 C C . GLY B 1 39 ? -0.368 -22.312 -17.047 1 90.94 39 GLY B C 1
ATOM 1622 O O . GLY B 1 39 ? 0.669 -22.219 -16.391 1 90.94 39 GLY B O 1
ATOM 1623 N N . LYS B 1 40 ? -0.59 -21.734 -18.219 1 90.94 40 LYS B N 1
ATOM 1624 C CA . LYS B 1 40 ? 0.485 -21.062 -18.922 1 90.94 40 LYS B CA 1
ATOM 1625 C C . LYS B 1 40 ? 0.666 -19.625 -18.422 1 90.94 40 LYS B C 1
ATOM 1627 O O . LYS B 1 40 ? 1.757 -19.062 -18.516 1 90.94 40 LYS B O 1
ATOM 1632 N N . ASN B 1 41 ? -0.411 -19.109 -17.891 1 89.5 41 ASN B N 1
ATOM 1633 C CA . ASN B 1 41 ? -0.343 -17.719 -17.438 1 89.5 41 ASN B CA 1
ATOM 1634 C C . ASN B 1 41 ? -0.835 -17.578 -15.992 1 89.5 41 ASN B C 1
ATOM 1636 O O . ASN B 1 41 ? -1.856 -16.938 -15.75 1 89.5 41 ASN B O 1
ATOM 1640 N N . PRO B 1 42 ? -0.01 -18.094 -15.086 1 96.69 42 PRO B N 1
ATOM 1641 C CA . PRO B 1 42 ? -0.461 -17.984 -13.695 1 96.69 42 PRO B CA 1
ATOM 1642 C C . PRO B 1 42 ? -0.493 -16.547 -13.203 1 96.69 42 PRO B C 1
ATOM 1644 O O . PRO B 1 42 ? 0.367 -15.742 -13.57 1 96.69 42 PRO B O 1
ATOM 1647 N N . THR B 1 43 ? -1.46 -16.203 -12.438 1 97.94 43 THR B N 1
ATOM 1648 C CA . THR B 1 43 ? -1.591 -14.875 -11.859 1 97.94 43 THR B CA 1
ATOM 1649 C C . THR B 1 43 ? -0.986 -14.828 -10.461 1 97.94 43 THR B C 1
ATOM 1651 O O . THR B 1 43 ? -0.902 -13.758 -9.852 1 97.94 43 THR B O 1
ATOM 1654 N N . ALA B 1 44 ? -0.62 -15.938 -9.906 1 98 44 ALA B N 1
ATOM 1655 C CA . ALA B 1 44 ? 0.105 -16.094 -8.648 1 98 44 ALA B CA 1
ATOM 1656 C C . ALA B 1 44 ? 1.359 -16.938 -8.844 1 98 44 ALA B C 1
ATOM 1658 O O . ALA B 1 44 ? 1.294 -18.047 -9.391 1 98 44 ALA B O 1
ATOM 1659 N N . VAL B 1 45 ? 2.514 -16.391 -8.367 1 97 45 VAL B N 1
ATOM 1660 C CA . VAL B 1 45 ? 3.764 -17.141 -8.5 1 97 45 VAL B CA 1
ATOM 1661 C C . VAL B 1 45 ? 4.418 -17.297 -7.129 1 97 45 VAL B C 1
ATOM 1663 O O . VAL B 1 45 ? 4.465 -16.359 -6.34 1 97 45 VAL B O 1
ATOM 1666 N N . PRO B 1 46 ? 4.824 -18.516 -6.805 1 95.38 46 PRO B N 1
ATOM 1667 C CA . PRO B 1 46 ? 5.527 -18.703 -5.531 1 95.38 46 PRO B CA 1
ATOM 1668 C C . PRO B 1 46 ? 6.883 -18 -5.496 1 95.38 46 PRO B C 1
ATOM 1670 O O . PRO B 1 46 ? 7.672 -18.125 -6.438 1 95.38 46 PRO B O 1
ATOM 1673 N N . ILE B 1 47 ? 7.113 -17.297 -4.422 1 94.94 47 ILE B N 1
ATOM 1674 C CA . ILE B 1 47 ? 8.43 -16.703 -4.199 1 94.94 47 ILE B CA 1
ATOM 1675 C C . ILE B 1 47 ? 9.203 -17.547 -3.182 1 94.94 47 ILE B C 1
ATOM 1677 O O . ILE B 1 47 ? 10.422 -17.688 -3.293 1 94.94 47 ILE B O 1
ATOM 1681 N N . ILE B 1 48 ? 8.594 -18.062 -2.211 1 94.75 48 ILE B N 1
ATOM 1682 C CA . ILE B 1 48 ? 9.117 -19.031 -1.253 1 94.75 48 ILE B CA 1
ATOM 1683 C C . ILE B 1 48 ? 8.156 -20.219 -1.136 1 94.75 48 ILE B C 1
ATOM 1685 O O . ILE B 1 48 ? 6.98 -20.031 -0.827 1 94.75 48 ILE B O 1
ATOM 1689 N N . LYS B 1 49 ? 8.688 -21.328 -1.413 1 95.5 49 LYS B N 1
ATOM 1690 C CA . LYS B 1 49 ? 7.883 -22.531 -1.234 1 95.5 49 LYS B CA 1
ATOM 1691 C C . LYS B 1 49 ? 8 -23.062 0.191 1 95.5 49 LYS B C 1
ATOM 1693 O O . LYS B 1 49 ? 8.945 -22.734 0.905 1 95.5 49 LYS B O 1
ATOM 1698 N N . SER B 1 50 ? 6.953 -23.859 0.51 1 95.69 50 SER B N 1
ATOM 1699 C CA . SER B 1 50 ? 6.93 -24.469 1.831 1 95.69 50 SER B CA 1
ATOM 1700 C C . SER B 1 50 ? 6.547 -25.953 1.744 1 95.69 50 SER B C 1
ATOM 1702 O O . SER B 1 50 ? 5.734 -26.328 0.903 1 95.69 50 SER B O 1
ATOM 1704 N N . LYS B 1 51 ? 7.113 -26.734 2.639 1 95.44 51 LYS B N 1
ATOM 1705 C CA . LYS B 1 51 ? 6.754 -28.141 2.732 1 95.44 51 LYS B CA 1
ATOM 1706 C C . LYS B 1 51 ? 5.727 -28.375 3.836 1 95.44 51 LYS B C 1
ATOM 1708 O O . LYS B 1 51 ? 5.254 -29.5 4.02 1 95.44 51 LYS B O 1
ATOM 1713 N N . SER B 1 52 ? 5.434 -27.359 4.543 1 94.88 52 SER B N 1
ATOM 1714 C CA . SER B 1 52 ? 4.477 -27.469 5.637 1 94.88 52 SER B CA 1
ATOM 1715 C C . SER B 1 52 ? 3.078 -27.797 5.117 1 94.88 52 SER B C 1
ATOM 1717 O O . SER B 1 52 ? 2.639 -27.234 4.113 1 94.88 52 SER B O 1
ATOM 1719 N N . PRO B 1 53 ? 2.359 -28.641 5.754 1 94.19 53 PRO B N 1
ATOM 1720 C CA . PRO B 1 53 ? 0.99 -28.938 5.328 1 94.19 53 PRO B CA 1
ATOM 1721 C C . PRO B 1 53 ? 0.048 -27.75 5.504 1 94.19 53 PRO B C 1
ATOM 1723 O O . PRO B 1 53 ? -1.044 -27.734 4.93 1 94.19 53 PRO B O 1
ATOM 1726 N N . THR B 1 54 ? 0.353 -26.781 6.336 1 94.88 54 THR B N 1
ATOM 1727 C CA . THR B 1 54 ? -0.47 -25.594 6.535 1 94.88 54 THR B CA 1
ATOM 1728 C C . THR B 1 54 ? 0.017 -24.438 5.66 1 94.88 54 THR B C 1
ATOM 1730 O O . THR B 1 54 ? -0.428 -23.297 5.816 1 94.88 54 THR B O 1
ATOM 1733 N N . PHE B 1 55 ? 1.045 -24.688 4.898 1 95.38 55 PHE B N 1
ATOM 1734 C CA . PHE B 1 55 ? 1.666 -23.688 4.039 1 95.38 55 PHE B CA 1
ATOM 1735 C C . PHE B 1 55 ? 2.482 -22.688 4.863 1 95.38 55 PHE B C 1
ATOM 1737 O O . PHE B 1 55 ? 2.793 -21.594 4.395 1 95.38 55 PHE B O 1
ATOM 1744 N N . PHE B 1 56 ? 2.791 -23 6.113 1 97.5 56 PHE B N 1
ATOM 1745 C CA . PHE B 1 56 ? 3.59 -22.125 6.965 1 97.5 56 PHE B CA 1
ATOM 1746 C C . PHE B 1 56 ? 4.941 -21.828 6.32 1 97.5 56 PHE B C 1
ATOM 1748 O O . PHE B 1 56 ? 5.688 -22.75 5.98 1 97.5 56 PHE B O 1
ATOM 1755 N N . GLY B 1 57 ? 5.191 -20.594 6.047 1 97.44 57 GLY B N 1
ATOM 1756 C CA . GLY B 1 57 ? 6.441 -20.188 5.418 1 97.44 57 GLY B CA 1
ATOM 1757 C C . GLY B 1 57 ? 6.316 -19.984 3.924 1 97.44 57 GLY B C 1
ATOM 1758 O O . GLY B 1 57 ? 7.234 -19.453 3.287 1 97.44 57 GLY B O 1
ATOM 1759 N N . TYR B 1 58 ? 5.227 -20.344 3.328 1 97.38 58 TYR B N 1
ATOM 1760 C CA . TYR B 1 58 ? 4.949 -20.109 1.914 1 97.38 58 TYR B CA 1
ATOM 1761 C C . TYR B 1 58 ? 4.77 -18.625 1.625 1 97.38 58 TYR B C 1
ATOM 1763 O O . TYR B 1 58 ? 4.199 -17.906 2.436 1 97.38 58 TYR B O 1
ATOM 1771 N N . VAL B 1 59 ? 5.293 -18.094 0.506 1 97.81 59 VAL B N 1
ATOM 1772 C CA . VAL B 1 59 ? 5.059 -16.734 0.055 1 97.81 59 VAL B CA 1
ATOM 1773 C C . VAL B 1 59 ? 4.844 -16.719 -1.456 1 97.81 59 VAL B C 1
ATOM 1775 O O . VAL B 1 59 ? 5.586 -17.359 -2.203 1 97.81 59 VAL B O 1
ATOM 1778 N N . ALA B 1 60 ? 3.812 -15.992 -1.892 1 98.31 60 ALA B N 1
ATOM 1779 C CA . ALA B 1 60 ? 3.531 -15.836 -3.316 1 98.31 60 ALA B CA 1
ATOM 1780 C C . ALA B 1 60 ? 3.314 -14.367 -3.676 1 98.31 60 ALA B C 1
ATOM 1782 O O . ALA B 1 60 ? 2.812 -13.594 -2.863 1 98.31 60 ALA B O 1
ATOM 1783 N N . MET B 1 61 ? 3.781 -13.961 -4.844 1 98.69 61 MET B N 1
ATOM 1784 C CA . MET B 1 61 ? 3.398 -12.703 -5.477 1 98.69 61 MET B CA 1
ATOM 1785 C C . MET B 1 61 ? 2.184 -12.891 -6.379 1 98.69 61 MET B C 1
ATOM 1787 O O . MET B 1 61 ? 2.111 -13.859 -7.133 1 98.69 61 MET B O 1
ATOM 1791 N N . ILE B 1 62 ? 1.261 -11.883 -6.281 1 98.75 62 ILE B N 1
ATOM 1792 C CA . ILE B 1 62 ? 0.038 -12.109 -7.043 1 98.75 62 ILE B CA 1
ATOM 1793 C C . ILE B 1 62 ? -0.298 -10.859 -7.855 1 98.75 62 ILE B C 1
ATOM 1795 O O . ILE B 1 62 ? 0.053 -9.75 -7.465 1 98.75 62 ILE B O 1
ATOM 1799 N N . ASP B 1 63 ? -0.928 -11.008 -8.961 1 98.81 63 ASP B N 1
ATOM 1800 C CA . ASP B 1 63 ? -1.682 -10.078 -9.805 1 98.81 63 ASP B CA 1
ATOM 1801 C C . ASP B 1 63 ? -2.99 -10.711 -10.273 1 98.81 63 ASP B C 1
ATOM 1803 O O . ASP B 1 63 ? -3.17 -10.953 -11.469 1 98.81 63 ASP B O 1
ATOM 1807 N N . ASP B 1 64 ? -3.889 -10.898 -9.344 1 98.69 64 ASP B N 1
ATOM 1808 C CA . ASP B 1 64 ? -5.082 -11.711 -9.539 1 98.69 64 ASP B CA 1
ATOM 1809 C C . ASP B 1 64 ? -6.238 -10.875 -10.078 1 98.69 64 ASP B C 1
ATOM 1811 O O . ASP B 1 64 ? -6.516 -9.789 -9.57 1 98.69 64 ASP B O 1
ATOM 1815 N N . PRO B 1 65 ? -6.938 -11.391 -11.078 1 98.5 65 PRO B N 1
ATOM 1816 C CA . PRO B 1 65 ? -8.086 -10.625 -11.578 1 98.5 65 PRO B CA 1
ATOM 1817 C C . PRO B 1 65 ? -9.227 -10.547 -10.562 1 98.5 65 PRO B C 1
ATOM 1819 O O . PRO B 1 65 ? -9.469 -11.508 -9.828 1 98.5 65 PRO B O 1
ATOM 1822 N N . LEU B 1 66 ? -9.859 -9.414 -10.555 1 98.69 66 LEU B N 1
ATOM 1823 C CA . LEU B 1 66 ? -11.125 -9.188 -9.859 1 98.69 66 LEU B CA 1
ATOM 1824 C C . LEU B 1 66 ? -12.266 -9.031 -10.859 1 98.69 66 LEU B C 1
ATOM 1826 O O . LEU B 1 66 ? -12.227 -8.164 -11.734 1 98.69 66 LEU B O 1
ATOM 1830 N N . THR B 1 67 ? -13.297 -9.828 -10.711 1 98.69 67 THR B N 1
ATOM 1831 C CA . THR B 1 67 ? -14.375 -9.805 -11.695 1 98.69 67 THR B CA 1
ATOM 1832 C C . THR B 1 67 ? -15.727 -9.641 -11.008 1 98.69 67 THR B C 1
ATOM 1834 O O . THR B 1 67 ? -15.859 -9.898 -9.812 1 98.69 67 THR B O 1
ATOM 1837 N N . VAL B 1 68 ? -16.719 -9.281 -11.828 1 98.31 68 VAL B N 1
ATOM 1838 C CA . VAL B 1 68 ? -18.062 -9.086 -11.32 1 98.31 68 VAL B CA 1
ATOM 1839 C C . VAL B 1 68 ? -18.672 -10.438 -10.938 1 98.31 68 VAL B C 1
ATOM 1841 O O . VAL B 1 68 ? -19.375 -10.547 -9.922 1 98.31 68 VAL B O 1
ATOM 1844 N N . GLY B 1 69 ? -18.406 -11.484 -11.758 1 98.44 69 GLY B N 1
ATOM 1845 C CA . GLY B 1 69 ? -18.922 -12.82 -11.508 1 98.44 69 GLY B CA 1
ATOM 1846 C C . GLY B 1 69 ? -17.828 -13.844 -11.258 1 98.44 69 GLY B C 1
ATOM 1847 O O . GLY B 1 69 ? -16.656 -13.555 -11.445 1 98.44 69 GLY B O 1
ATOM 1848 N N . PRO B 1 70 ? -18.203 -15.055 -10.82 1 98.06 70 PRO B N 1
ATOM 1849 C CA . PRO B 1 70 ? -17.219 -16.078 -10.484 1 98.06 70 PRO B CA 1
ATOM 1850 C C . PRO B 1 70 ? -16.547 -16.672 -11.719 1 98.06 70 PRO B C 1
ATOM 1852 O O . PRO B 1 70 ? -15.508 -17.344 -11.594 1 98.06 70 PRO B O 1
ATOM 1855 N N . GLU B 1 71 ? -17.141 -16.406 -12.922 1 96.94 71 GLU B N 1
ATOM 1856 C CA . GLU B 1 71 ? -16.453 -16.828 -14.148 1 96.94 71 GLU B CA 1
ATOM 1857 C C . GLU B 1 71 ? -15.297 -15.898 -14.492 1 96.94 71 GLU B C 1
ATOM 1859 O O . GLU B 1 71 ? -15.461 -14.68 -14.508 1 96.94 71 GLU B O 1
ATOM 1864 N N . VAL B 1 72 ? -14.18 -16.453 -14.805 1 90.94 72 VAL B N 1
ATOM 1865 C CA . VAL B 1 72 ? -12.953 -15.688 -14.977 1 90.94 72 VAL B CA 1
ATOM 1866 C C . VAL B 1 72 ? -13.102 -14.734 -16.172 1 90.94 72 VAL B C 1
ATOM 1868 O O . VAL B 1 72 ? -12.422 -13.703 -16.234 1 90.94 72 VAL B O 1
ATOM 1871 N N . ASN B 1 73 ? -14.031 -15.055 -17.109 1 93.12 73 ASN B N 1
ATOM 1872 C CA . ASN B 1 73 ? -14.219 -14.211 -18.281 1 93.12 73 ASN B CA 1
ATOM 1873 C C . ASN B 1 73 ? -15.32 -13.18 -18.062 1 93.12 73 ASN B C 1
ATOM 1875 O O . ASN B 1 73 ? -15.68 -12.445 -18.984 1 93.12 73 ASN B O 1
ATOM 1879 N N . SER B 1 74 ? -15.836 -13.148 -16.875 1 96.06 74 SER B N 1
ATOM 1880 C CA . SER B 1 74 ? -16.781 -12.086 -16.562 1 96.06 74 SER B CA 1
ATOM 1881 C C . SER B 1 74 ? -16.094 -10.727 -16.531 1 96.06 74 SER B C 1
ATOM 1883 O O . SER B 1 74 ? -14.867 -10.641 -16.625 1 96.06 74 SER B O 1
ATOM 1885 N N . THR B 1 75 ? -16.891 -9.688 -16.484 1 97 75 THR B N 1
ATOM 1886 C CA . THR B 1 75 ? -16.375 -8.32 -16.578 1 97 75 THR B CA 1
ATOM 1887 C C . THR B 1 75 ? -15.32 -8.062 -15.508 1 97 75 THR B C 1
ATOM 1889 O O . THR B 1 75 ? -15.531 -8.352 -14.328 1 97 75 THR B O 1
ATOM 1892 N N . LEU B 1 76 ? -14.172 -7.605 -16.016 1 97.62 76 LEU B N 1
ATOM 1893 C CA . LEU B 1 76 ? -13.062 -7.234 -15.141 1 97.62 76 LEU B CA 1
ATOM 1894 C C . LEU B 1 76 ? -13.344 -5.906 -14.438 1 97.62 76 LEU B C 1
ATOM 1896 O O . LEU B 1 76 ? -13.766 -4.938 -15.078 1 97.62 76 LEU B O 1
ATOM 1900 N N . VAL B 1 77 ? -13.125 -5.887 -13.086 1 97.69 77 VAL B N 1
ATOM 1901 C CA . VAL B 1 77 ? -13.289 -4.621 -12.375 1 97.69 77 VAL B CA 1
ATOM 1902 C C . VAL B 1 77 ? -11.938 -4.137 -11.859 1 97.69 77 VAL B C 1
ATOM 1904 O O . VAL B 1 77 ? -11.789 -2.973 -11.477 1 97.69 77 VAL B O 1
ATOM 1907 N N . GLY B 1 78 ? -10.977 -5.02 -11.734 1 98.06 78 GLY B N 1
ATOM 1908 C CA . GLY B 1 78 ? -9.656 -4.652 -11.25 1 98.06 78 GLY B CA 1
ATOM 1909 C C . GLY B 1 78 ? -8.742 -5.844 -11.039 1 98.06 78 GLY B C 1
ATOM 1910 O O . GLY B 1 78 ? -8.906 -6.879 -11.688 1 98.06 78 GLY B O 1
ATOM 1911 N N . ARG B 1 79 ? -7.723 -5.59 -10.227 1 98.69 79 ARG B N 1
ATOM 1912 C CA . ARG B 1 79 ? -6.711 -6.594 -9.898 1 98.69 79 ARG B CA 1
ATOM 1913 C C . ARG B 1 79 ? -6.344 -6.539 -8.422 1 98.69 79 ARG B C 1
ATOM 1915 O O . ARG B 1 79 ? -6.363 -5.469 -7.809 1 98.69 79 ARG B O 1
ATOM 1922 N N . ALA B 1 80 ? -6.082 -7.672 -7.84 1 98.81 80 ALA B N 1
ATOM 1923 C CA . ALA B 1 80 ? -5.387 -7.738 -6.555 1 98.81 80 ALA B CA 1
ATOM 1924 C C . ALA B 1 80 ? -3.885 -7.93 -6.754 1 98.81 80 ALA B C 1
ATOM 1926 O O . ALA B 1 80 ? -3.449 -8.945 -7.293 1 98.81 80 ALA B O 1
ATOM 1927 N N . GLN B 1 81 ? -3.105 -6.957 -6.324 1 98.88 81 GLN B N 1
ATOM 1928 C CA . GLN B 1 81 ? -1.662 -6.98 -6.535 1 98.88 81 GLN B CA 1
ATOM 1929 C C . GLN B 1 81 ? -0.914 -6.926 -5.207 1 98.88 81 GLN B C 1
ATOM 1931 O O . GLN B 1 81 ? -1.148 -6.027 -4.391 1 98.88 81 GLN B O 1
ATOM 1936 N N . GLY B 1 82 ? -0.038 -7.879 -4.969 1 98.69 82 GLY B N 1
ATOM 1937 C CA . GLY B 1 82 ? 0.762 -7.914 -3.754 1 98.69 82 GLY B CA 1
ATOM 1938 C C . GLY B 1 82 ? 1.215 -9.312 -3.377 1 98.69 82 GLY B C 1
ATOM 1939 O O . GLY B 1 82 ? 1.565 -10.117 -4.246 1 98.69 82 GLY B O 1
ATOM 1940 N N . ILE B 1 83 ? 1.282 -9.516 -2.057 1 98.56 83 ILE B N 1
ATOM 1941 C CA . ILE B 1 83 ? 1.826 -10.766 -1.522 1 98.56 83 ILE B CA 1
ATOM 1942 C C . ILE B 1 83 ? 0.812 -11.406 -0.58 1 98.56 83 ILE B C 1
ATOM 1944 O O . ILE B 1 83 ? 0.158 -10.719 0.204 1 98.56 83 ILE B O 1
ATOM 1948 N N . TYR B 1 84 ? 0.752 -12.695 -0.706 1 98.44 84 TYR B N 1
ATOM 1949 C CA . TYR B 1 84 ? 0.234 -13.43 0.44 1 98.44 84 TYR B CA 1
ATOM 1950 C C . TYR B 1 84 ? 1.215 -14.508 0.882 1 98.44 84 TYR B C 1
ATOM 1952 O O . TYR B 1 84 ? 2.055 -14.953 0.095 1 98.44 84 TYR B O 1
ATOM 1960 N N . GLY B 1 85 ? 1.146 -14.898 2.176 1 98.06 85 GLY B N 1
ATOM 1961 C CA . GLY B 1 85 ? 2.025 -15.922 2.721 1 98.06 85 GLY B CA 1
ATOM 1962 C C . GLY B 1 85 ? 1.388 -16.719 3.844 1 98.06 85 GLY B C 1
ATOM 1963 O O . GLY B 1 85 ? 0.559 -16.188 4.59 1 98.06 85 GLY B O 1
ATOM 1964 N N . GLY B 1 86 ? 1.798 -18.047 3.91 1 98 86 GLY B N 1
ATOM 1965 C CA . GLY B 1 86 ? 1.362 -18.875 5.02 1 98 86 GLY B CA 1
ATOM 1966 C C . GLY B 1 86 ? 1.977 -18.469 6.348 1 98 86 GLY B C 1
ATOM 1967 O O . GLY B 1 86 ? 3.168 -18.688 6.574 1 98 86 GLY B O 1
ATOM 1968 N N . ALA B 1 87 ? 1.092 -18.031 7.293 1 98.06 87 ALA B N 1
ATOM 1969 C CA . ALA B 1 87 ? 1.588 -17.469 8.547 1 98.06 87 ALA B CA 1
ATOM 1970 C C . ALA B 1 87 ? 1.096 -18.281 9.742 1 98.06 87 ALA B C 1
ATOM 1972 O O . ALA B 1 87 ? 1.475 -18 10.883 1 98.06 87 ALA B O 1
ATOM 1973 N N . GLY B 1 88 ? 0.224 -19.172 9.461 1 96.62 88 GLY B N 1
ATOM 1974 C CA . GLY B 1 88 ? -0.283 -20 10.539 1 96.62 88 GLY B CA 1
ATOM 1975 C C . GLY B 1 88 ? 0.439 -21.328 10.656 1 96.62 88 GLY B C 1
ATOM 1976 O O . GLY B 1 88 ? 0.457 -22.125 9.703 1 96.62 88 GLY B O 1
ATOM 1977 N N . GLN B 1 89 ? 0.955 -21.625 11.797 1 97.06 89 GLN B N 1
ATOM 1978 C CA . GLN B 1 89 ? 1.649 -22.891 12.008 1 97.06 89 GLN B CA 1
ATOM 1979 C C . GLN B 1 89 ? 0.66 -24.031 12.195 1 97.06 89 GLN B C 1
ATOM 1981 O O . GLN B 1 89 ? 0.889 -25.141 11.711 1 97.06 89 GLN B O 1
ATOM 1986 N N . LYS B 1 90 ? -0.425 -23.75 12.891 1 96.06 90 LYS B N 1
ATOM 1987 C CA . LYS B 1 90 ? -1.35 -24.812 13.258 1 96.06 90 LYS B CA 1
ATOM 1988 C C . LYS B 1 90 ? -2.531 -24.891 12.297 1 96.06 90 LYS B C 1
ATOM 1990 O O . LYS B 1 90 ? -3.332 -25.812 12.352 1 96.06 90 LYS B O 1
ATOM 1995 N N . GLU B 1 91 ? -2.693 -23.859 11.461 1 96.5 91 GLU B N 1
ATOM 1996 C CA . GLU B 1 91 ? -3.73 -23.844 10.438 1 96.5 91 GLU B CA 1
ATOM 1997 C C . GLU B 1 91 ? -3.307 -23 9.234 1 96.5 91 GLU B C 1
ATOM 1999 O O . GLU B 1 91 ? -2.408 -22.172 9.344 1 96.5 91 GLU B O 1
ATOM 2004 N N . ALA B 1 92 ? -3.982 -23.25 8.117 1 96 92 ALA B N 1
ATOM 2005 C CA . ALA B 1 92 ? -3.711 -22.469 6.914 1 96 92 ALA B CA 1
ATOM 2006 C C . ALA B 1 92 ? -4.27 -21.062 7.039 1 96 92 ALA B C 1
ATOM 2008 O O . ALA B 1 92 ? -5.383 -20.781 6.586 1 96 92 ALA B O 1
ATOM 2009 N N . ALA B 1 93 ? -3.461 -20.25 7.664 1 97.75 93 ALA B N 1
ATOM 2010 C CA . ALA B 1 93 ? -3.793 -18.828 7.816 1 97.75 93 ALA B CA 1
ATOM 2011 C C . ALA B 1 93 ? -2.801 -17.953 7.062 1 97.75 93 ALA B C 1
ATOM 2013 O O . ALA B 1 93 ? -1.605 -17.953 7.367 1 97.75 93 ALA B O 1
ATOM 2014 N N . LEU B 1 94 ? -3.352 -17.203 6.121 1 98.19 94 LEU B N 1
ATOM 2015 C CA . LEU B 1 94 ? -2.498 -16.406 5.246 1 98.19 94 LEU B CA 1
ATOM 2016 C C . LEU B 1 94 ? -2.365 -14.977 5.762 1 98.19 94 LEU B C 1
ATOM 2018 O O . LEU B 1 94 ? -3.336 -14.398 6.258 1 98.19 94 LEU B O 1
ATOM 2022 N N . LEU B 1 95 ? -1.205 -14.438 5.711 1 98.62 95 LEU B N 1
ATOM 2023 C CA . LEU B 1 95 ? -0.989 -13 5.738 1 98.62 95 LEU B CA 1
ATOM 2024 C C . LEU B 1 95 ? -1.268 -12.383 4.371 1 98.62 95 LEU B C 1
ATOM 2026 O O . LEU B 1 95 ? -0.648 -12.766 3.375 1 98.62 95 LEU B O 1
ATOM 2030 N N . MET B 1 96 ? -2.195 -11.484 4.363 1 98.62 96 MET B N 1
ATOM 2031 C CA . MET B 1 96 ? -2.51 -10.75 3.141 1 98.62 96 MET B CA 1
ATOM 2032 C C . MET B 1 96 ? -1.903 -9.352 3.174 1 98.62 96 MET B C 1
ATOM 2034 O O . MET B 1 96 ? -2.191 -8.57 4.078 1 98.62 96 MET B O 1
ATOM 2038 N N . THR B 1 97 ? -1.039 -9.008 2.344 1 98.62 97 THR B N 1
ATOM 2039 C CA . THR B 1 97 ? -0.472 -7.684 2.107 1 98.62 97 THR B CA 1
ATOM 2040 C C . THR B 1 97 ? -0.551 -7.316 0.628 1 98.62 97 THR B C 1
ATOM 2042 O O . THR B 1 97 ? 0.324 -7.688 -0.157 1 98.62 97 THR B O 1
ATOM 2045 N N . LEU B 1 98 ? -1.602 -6.547 0.265 1 98.81 98 LEU B N 1
ATOM 2046 C CA . LEU B 1 98 ? -1.869 -6.309 -1.149 1 98.81 98 LEU B CA 1
ATOM 2047 C C . LEU B 1 98 ? -2.758 -5.086 -1.337 1 98.81 98 LEU B C 1
ATOM 2049 O O . LEU B 1 98 ? -3.193 -4.473 -0.359 1 98.81 98 LEU B O 1
ATOM 2053 N N . ASN B 1 99 ? -2.9 -4.727 -2.598 1 98.88 99 ASN B N 1
ATOM 2054 C CA . ASN B 1 99 ? -3.82 -3.666 -2.996 1 98.88 99 ASN B CA 1
ATOM 2055 C C . ASN B 1 99 ? -4.902 -4.188 -3.939 1 98.88 99 ASN B C 1
ATOM 2057 O O . ASN B 1 99 ? -4.609 -4.945 -4.867 1 98.88 99 ASN B O 1
ATOM 2061 N N . PHE B 1 100 ? -6.117 -3.842 -3.635 1 98.88 100 PHE B N 1
ATOM 2062 C CA . PHE B 1 100 ? -7.113 -3.881 -4.699 1 98.88 100 PHE B CA 1
ATOM 2063 C C . PHE B 1 100 ? -6.961 -2.682 -5.629 1 98.88 100 PHE B C 1
ATOM 2065 O O . PHE B 1 100 ? -7.102 -1.534 -5.195 1 98.88 100 PHE B O 1
ATOM 2072 N N . VAL B 1 101 ? -6.656 -2.951 -6.848 1 98.69 101 VAL B N 1
ATOM 2073 C CA . VAL B 1 101 ? -6.422 -1.927 -7.859 1 98.69 101 VAL B CA 1
ATOM 2074 C C . VAL B 1 101 ? -7.605 -1.872 -8.828 1 98.69 101 VAL B C 1
ATOM 2076 O O . VAL B 1 101 ? -7.789 -2.777 -9.641 1 98.69 101 VAL B O 1
ATOM 2079 N N . PHE B 1 102 ? -8.375 -0.824 -8.797 1 98 102 PHE B N 1
ATOM 2080 C CA . PHE B 1 102 ? -9.516 -0.703 -9.695 1 98 102 PHE B CA 1
ATOM 2081 C C . PHE B 1 102 ? -9.086 -0.179 -11.055 1 98 102 PHE B C 1
ATOM 2083 O O . PHE B 1 102 ? -8.32 0.785 -11.141 1 98 102 PHE B O 1
ATOM 2090 N N . THR B 1 103 ? -9.625 -0.844 -12.102 1 96.75 103 THR B N 1
ATOM 2091 C CA . THR B 1 103 ? -9.117 -0.531 -13.43 1 96.75 103 THR B CA 1
ATOM 2092 C C . THR B 1 103 ? -10.242 -0.098 -14.359 1 96.75 103 THR B C 1
ATOM 2094 O O . THR B 1 103 ? -10.039 0.083 -15.562 1 96.75 103 THR B O 1
ATOM 2097 N N . THR B 1 104 ? -11.453 0.005 -13.891 1 93.75 104 THR B N 1
ATOM 2098 C CA . THR B 1 104 ? -12.578 0.401 -14.727 1 93.75 104 THR B CA 1
ATOM 2099 C C . THR B 1 104 ? -13.547 1.284 -13.945 1 93.75 104 THR B C 1
ATOM 2101 O O . THR B 1 104 ? -13.492 1.337 -12.711 1 93.75 104 THR B O 1
ATOM 2104 N N . GLY B 1 105 ? -14.344 1.992 -14.766 1 91.19 105 GLY B N 1
ATOM 2105 C CA . GLY B 1 105 ? -15.438 2.732 -14.172 1 91.19 105 GLY B CA 1
ATOM 2106 C C . GLY B 1 105 ? -14.984 3.951 -13.391 1 91.19 105 GLY B C 1
ATOM 2107 O O . GLY B 1 105 ? -13.914 4.5 -13.656 1 91.19 105 GLY B O 1
ATOM 2108 N N . LYS B 1 106 ? -15.805 4.332 -12.477 1 91.56 106 LYS B N 1
ATOM 2109 C CA . LYS B 1 106 ? -15.609 5.598 -11.773 1 91.56 106 LYS B CA 1
ATOM 2110 C C . LYS B 1 106 ? -14.43 5.523 -10.812 1 91.56 106 LYS B C 1
ATOM 2112 O O . LYS B 1 106 ? -13.875 6.551 -10.422 1 91.56 106 LYS B O 1
ATOM 2117 N N . TYR B 1 107 ? -13.938 4.348 -10.516 1 94.94 107 TYR B N 1
ATOM 2118 C CA . TYR B 1 107 ? -12.867 4.215 -9.539 1 94.94 107 TYR B CA 1
ATOM 2119 C C . TYR B 1 107 ? -11.555 3.842 -10.219 1 94.94 107 TYR B C 1
ATOM 2121 O O . TYR B 1 107 ? -10.57 3.521 -9.547 1 94.94 107 TYR B O 1
ATOM 2129 N N . ASN B 1 108 ? -11.586 3.898 -11.5 1 95.38 108 ASN B N 1
ATOM 2130 C CA . ASN B 1 108 ? -10.391 3.553 -12.266 1 95.38 108 ASN B CA 1
ATOM 2131 C C . ASN B 1 108 ? -9.172 4.336 -11.789 1 95.38 108 ASN B C 1
ATOM 2133 O O . ASN B 1 108 ? -9.234 5.559 -11.641 1 95.38 108 ASN B O 1
ATOM 2137 N N . GLY B 1 109 ? -8.055 3.553 -11.508 1 93.88 109 GLY B N 1
ATOM 2138 C CA . GLY B 1 109 ? -6.809 4.18 -11.094 1 93.88 109 GLY B CA 1
ATOM 2139 C C . GLY B 1 109 ? -6.668 4.281 -9.586 1 93.88 109 GLY B C 1
ATOM 2140 O O . GLY B 1 109 ? -5.582 4.559 -9.07 1 93.88 109 GLY B O 1
ATOM 2141 N N . SER B 1 110 ? -7.719 4.047 -8.82 1 97.38 110 SER B N 1
ATOM 2142 C CA . SER B 1 110 ? -7.707 4.094 -7.359 1 97.38 110 SER B CA 1
ATOM 2143 C C . SER B 1 110 ? -7.414 2.723 -6.762 1 97.38 110 SER B C 1
ATOM 2145 O O . SER B 1 110 ? -7.582 1.7 -7.434 1 97.38 110 SER B O 1
ATOM 2147 N N . THR B 1 111 ? -6.922 2.775 -5.531 1 98.44 111 THR B N 1
ATOM 2148 C CA . THR B 1 111 ? -6.586 1.519 -4.867 1 98.44 111 THR B CA 1
ATOM 2149 C C . THR B 1 111 ? -7.141 1.493 -3.447 1 98.44 111 THR B C 1
ATOM 2151 O O . THR B 1 111 ? -7.422 2.543 -2.867 1 98.44 111 THR B O 1
ATOM 2154 N N . LEU B 1 112 ? -7.324 0.307 -2.924 1 98.81 112 LEU B N 1
ATOM 2155 C CA . LEU B 1 112 ? -7.516 0.03 -1.505 1 98.81 112 LEU B CA 1
ATOM 2156 C C . LEU B 1 112 ? -6.43 -0.906 -0.985 1 98.81 112 LEU B C 1
ATOM 2158 O O . LEU B 1 112 ? -6.156 -1.946 -1.591 1 98.81 112 LEU B O 1
ATOM 2162 N N . SER B 1 113 ? -5.797 -0.558 0.131 1 98.88 113 SER B N 1
ATOM 2163 C CA . SER B 1 113 ? -4.723 -1.358 0.711 1 98.88 113 SER B CA 1
ATOM 2164 C C . SER B 1 113 ? -5.258 -2.307 1.779 1 98.88 113 SER B C 1
ATOM 2166 O O . SER B 1 113 ? -6.016 -1.895 2.66 1 98.88 113 SER B O 1
ATOM 2168 N N . VAL B 1 114 ? -4.773 -3.564 1.652 1 98.81 114 VAL B N 1
ATOM 2169 C CA . VAL B 1 114 ? -5.195 -4.602 2.59 1 98.81 114 VAL B CA 1
ATOM 2170 C C . VAL B 1 114 ? -3.984 -5.121 3.363 1 98.81 114 VAL B C 1
ATOM 2172 O O . VAL B 1 114 ? -2.953 -5.445 2.77 1 98.81 114 VAL B O 1
ATOM 2175 N N . LEU B 1 115 ? -4.086 -5.156 4.621 1 98.5 115 LEU B N 1
ATOM 2176 C CA . LEU B 1 115 ? -3.172 -5.859 5.516 1 98.5 115 LEU B CA 1
ATOM 2177 C C . LEU B 1 115 ? -3.939 -6.645 6.57 1 98.5 115 LEU B C 1
ATOM 2179 O O . LEU B 1 115 ? -4.434 -6.07 7.543 1 98.5 115 LEU B O 1
ATOM 2183 N N . GLY B 1 116 ? -3.998 -8.016 6.371 1 98.12 116 GLY B N 1
ATOM 2184 C CA . GLY B 1 116 ? -4.852 -8.742 7.297 1 98.12 116 GLY B CA 1
ATOM 2185 C C . GLY B 1 116 ? -4.582 -10.234 7.312 1 98.12 116 GLY B C 1
ATOM 2186 O O . GLY B 1 116 ? -3.836 -10.742 6.473 1 98.12 116 GLY B O 1
ATOM 2187 N N . ARG B 1 117 ? -5.133 -10.852 8.352 1 98.38 117 ARG B N 1
ATOM 2188 C CA . ARG B 1 117 ? -5.113 -12.305 8.508 1 98.38 117 ARG B CA 1
ATOM 2189 C C . ARG B 1 117 ? -6.258 -12.953 7.734 1 98.38 117 ARG B C 1
ATOM 2191 O O . ARG B 1 117 ? -7.402 -12.516 7.824 1 98.38 117 ARG B O 1
ATOM 2198 N N . ASN B 1 118 ? -5.922 -13.938 6.93 1 98.06 118 ASN B N 1
ATOM 2199 C CA . ASN B 1 118 ? -6.902 -14.68 6.137 1 98.06 118 ASN B CA 1
ATOM 2200 C C . ASN B 1 118 ? -6.828 -16.172 6.422 1 98.06 118 ASN B C 1
ATOM 2202 O O . ASN B 1 118 ? -6.055 -16.891 5.789 1 98.06 118 ASN B O 1
ATOM 2206 N N . PRO B 1 119 ? -7.566 -16.672 7.438 1 97.56 119 PRO B N 1
ATOM 2207 C CA . PRO B 1 119 ? -7.641 -18.125 7.621 1 97.56 119 PRO B CA 1
ATOM 2208 C C . PRO B 1 119 ? -8.43 -18.812 6.512 1 97.56 119 PRO B C 1
ATOM 2210 O O . PRO B 1 119 ? -9.656 -18.891 6.582 1 97.56 119 PRO B O 1
ATOM 2213 N N . ALA B 1 120 ? -7.789 -19.391 5.598 1 94.75 120 ALA B N 1
ATOM 2214 C CA . ALA B 1 120 ? -8.273 -19.734 4.266 1 94.75 120 ALA B CA 1
ATOM 2215 C C . ALA B 1 120 ? -9.453 -20.703 4.344 1 94.75 120 ALA B C 1
ATOM 2217 O O . ALA B 1 120 ? -10.328 -20.703 3.477 1 94.75 120 ALA B O 1
ATOM 2218 N N . PHE B 1 121 ? -9.555 -21.469 5.352 1 94.94 121 PHE B N 1
ATOM 2219 C CA . PHE B 1 121 ? -10.562 -22.531 5.34 1 94.94 121 PHE B CA 1
ATOM 2220 C C . PHE B 1 121 ? -11.742 -22.156 6.23 1 94.94 121 PHE B C 1
ATOM 2222 O O . PHE B 1 121 ? -12.703 -22.922 6.344 1 94.94 121 PHE B O 1
ATOM 2229 N N . HIS B 1 122 ? -11.664 -21.047 6.891 1 95.88 122 HIS B N 1
ATOM 2230 C CA . HIS B 1 122 ? -12.852 -20.562 7.582 1 95.88 122 HIS B CA 1
ATOM 2231 C C . HIS B 1 122 ? -13.922 -20.125 6.59 1 95.88 122 HIS B C 1
ATOM 2233 O O . HIS B 1 122 ? -13.609 -19.641 5.496 1 95.88 122 HIS B O 1
ATOM 2239 N N . LYS B 1 123 ? -15.117 -20.266 6.969 1 95.31 123 LYS B N 1
ATOM 2240 C CA . LYS B 1 123 ? -16.234 -19.906 6.09 1 95.31 123 LYS B CA 1
ATOM 2241 C C . LYS B 1 123 ? -16.219 -18.422 5.75 1 95.31 123 LYS B C 1
ATOM 2243 O O . LYS B 1 123 ? -16.359 -18.047 4.59 1 95.31 123 LYS B O 1
ATOM 2248 N N . TYR B 1 124 ? -16.156 -17.625 6.797 1 95.5 124 TYR B N 1
ATOM 2249 C CA . TYR B 1 124 ? -16.094 -16.188 6.629 1 95.5 124 TYR B CA 1
ATOM 2250 C C . TYR B 1 124 ? -14.852 -15.609 7.285 1 95.5 124 TYR B C 1
ATOM 2252 O O . TYR B 1 124 ? -14.469 -16.031 8.383 1 95.5 124 TYR B O 1
ATOM 2260 N N . ARG B 1 125 ? -14.219 -14.75 6.57 1 98.12 125 ARG B N 1
ATOM 2261 C CA . ARG B 1 125 ? -13.008 -14.078 7.035 1 98.12 125 ARG B CA 1
ATOM 2262 C C . ARG B 1 125 ? -13.133 -12.57 6.887 1 98.12 125 ARG B C 1
ATOM 2264 O O . ARG B 1 125 ? -13.852 -12.086 6.008 1 98.12 125 ARG B O 1
ATOM 2271 N N . GLU B 1 126 ? -12.555 -11.836 7.773 1 98.12 126 GLU B N 1
ATOM 2272 C CA . GLU B 1 126 ? -12.547 -10.383 7.723 1 98.12 126 GLU B CA 1
ATOM 2273 C C . GLU B 1 126 ? -11.117 -9.844 7.727 1 98.12 126 GLU B C 1
ATOM 2275 O O . GLU B 1 126 ? -10.258 -10.344 8.453 1 98.12 126 GLU B O 1
ATOM 2280 N N . MET B 1 127 ? -10.867 -8.906 6.836 1 98.56 127 MET B N 1
ATOM 2281 C CA . MET B 1 127 ? -9.578 -8.227 6.766 1 98.56 127 MET B CA 1
ATOM 2282 C C . MET B 1 127 ? -9.758 -6.715 6.75 1 98.56 127 MET B C 1
ATOM 2284 O O . MET B 1 127 ? -10.711 -6.207 6.156 1 98.56 127 MET B O 1
ATOM 2288 N N . PRO B 1 128 ? -8.875 -5.992 7.34 1 98.69 128 PRO B N 1
ATOM 2289 C CA . PRO B 1 128 ? -9 -4.535 7.305 1 98.69 128 PRO B CA 1
ATOM 2290 C C . PRO B 1 128 ? -8.531 -3.932 5.984 1 98.69 128 PRO B C 1
ATOM 2292 O O . PRO B 1 128 ? -7.57 -4.426 5.383 1 98.69 128 PRO B O 1
ATOM 2295 N N . ILE B 1 129 ? -9.211 -2.928 5.52 1 98.81 129 ILE B N 1
ATOM 2296 C CA . ILE B 1 129 ? -8.688 -1.927 4.598 1 98.81 129 ILE B CA 1
ATOM 2297 C C . ILE B 1 129 ? -7.984 -0.819 5.379 1 98.81 129 ILE B C 1
ATOM 2299 O O . ILE B 1 129 ? -8.609 -0.124 6.184 1 98.81 129 ILE B O 1
ATOM 2303 N N . VAL B 1 130 ? -6.668 -0.579 5.098 1 98.5 130 VAL B N 1
ATOM 2304 C CA . VAL B 1 130 ? -5.887 0.265 5.996 1 98.5 130 VAL B CA 1
ATOM 2305 C C . VAL B 1 130 ? -5.555 1.585 5.305 1 98.5 130 VAL B C 1
ATOM 2307 O O . VAL B 1 130 ? -4.969 2.482 5.914 1 98.5 130 VAL B O 1
ATOM 2310 N N . GLY B 1 131 ? -5.895 1.721 4.07 1 98.19 131 GLY B N 1
ATOM 2311 C CA . GLY B 1 131 ? -5.66 2.932 3.301 1 98.19 131 GLY B CA 1
ATOM 2312 C C . GLY B 1 131 ? -6.086 2.809 1.852 1 98.19 131 GLY B C 1
ATOM 2313 O O . GLY B 1 131 ? -6.676 1.802 1.455 1 98.19 131 GLY B O 1
ATOM 2314 N N . GLY B 1 132 ? -5.773 3.848 1.081 1 98 132 GLY B N 1
ATOM 2315 C CA . GLY B 1 132 ? -6.078 3.881 -0.341 1 98 132 GLY B CA 1
ATOM 2316 C C . GLY B 1 132 ? -5.527 5.105 -1.043 1 98 132 GLY B C 1
ATOM 2317 O O . GLY B 1 132 ? -5 6.012 -0.396 1 98 132 GLY B O 1
ATOM 2318 N N . SER B 1 133 ? -5.621 5.055 -2.342 1 97.44 133 SER B N 1
ATOM 2319 C CA . SER B 1 133 ? -5.191 6.164 -3.186 1 97.44 133 SER B CA 1
ATOM 2320 C C . SER B 1 133 ? -6.309 6.613 -4.121 1 97.44 133 SER B C 1
ATOM 2322 O O . SER B 1 133 ? -7.344 5.949 -4.223 1 97.44 133 SER B O 1
ATOM 2324 N N . GLY B 1 134 ? -6.023 7.734 -4.828 1 95.88 134 GLY B N 1
ATOM 2325 C CA . GLY B 1 134 ? -7.035 8.25 -5.734 1 95.88 134 GLY B CA 1
ATOM 2326 C C . GLY B 1 134 ? -8.297 8.695 -5.023 1 95.88 134 GLY B C 1
ATOM 2327 O O . GLY B 1 134 ? -8.242 9.492 -4.078 1 95.88 134 GLY B O 1
ATOM 2328 N N . VAL B 1 135 ? -9.469 8.148 -5.453 1 95.81 135 VAL B N 1
ATOM 2329 C CA . VAL B 1 135 ? -10.742 8.547 -4.852 1 95.81 135 VAL B CA 1
ATOM 2330 C C . VAL B 1 135 ? -10.812 8.039 -3.41 1 95.81 135 VAL B C 1
ATOM 2332 O O . VAL B 1 135 ? -11.641 8.492 -2.625 1 95.81 135 VAL B O 1
ATOM 2335 N N . PHE B 1 136 ? -9.891 7.148 -3.041 1 97.56 136 PHE B N 1
ATOM 2336 C CA . PHE B 1 136 ? -9.969 6.496 -1.738 1 97.56 136 PHE B CA 1
ATOM 2337 C C . PHE B 1 136 ? -8.875 7.016 -0.809 1 97.56 136 PHE B C 1
ATOM 2339 O O . PHE B 1 136 ? -8.445 6.312 0.108 1 97.56 136 PHE B O 1
ATOM 2346 N N . ARG B 1 137 ? -8.352 8.188 -1.035 1 97.56 137 ARG B N 1
ATOM 2347 C CA . ARG B 1 137 ? -7.441 8.805 -0.077 1 97.56 137 ARG B CA 1
ATOM 2348 C C . ARG B 1 137 ? -8.016 8.75 1.335 1 97.56 137 ARG B C 1
ATOM 2350 O O . ARG B 1 137 ? -9.164 9.133 1.556 1 97.56 137 ARG B O 1
ATOM 2357 N N . LEU B 1 138 ? -7.156 8.227 2.293 1 97.56 138 LEU B N 1
ATOM 2358 C CA . LEU B 1 138 ? -7.445 8.133 3.721 1 97.56 138 LEU B CA 1
ATOM 2359 C C . LEU B 1 138 ? -8.57 7.133 3.982 1 97.56 138 LEU B C 1
ATOM 2361 O O . LEU B 1 138 ? -9.203 7.164 5.043 1 97.56 138 LEU B O 1
ATOM 2365 N N . ALA B 1 139 ? -8.836 6.27 3.078 1 98.25 139 ALA B N 1
ATOM 2366 C CA . ALA B 1 139 ? -9.906 5.293 3.252 1 98.25 139 ALA B CA 1
ATOM 2367 C C . ALA B 1 139 ? -9.578 4.312 4.375 1 98.25 139 ALA B C 1
ATOM 2369 O O . ALA B 1 139 ? -8.414 3.965 4.582 1 98.25 139 ALA B O 1
ATOM 2370 N N . GLN B 1 140 ? -10.602 3.873 5.043 1 98.44 140 GLN B N 1
ATOM 2371 C CA . GLN B 1 140 ? -10.609 2.777 6.004 1 98.44 140 GLN B CA 1
ATOM 2372 C C . GLN B 1 140 ? -11.852 1.906 5.836 1 98.44 140 GLN B C 1
ATOM 2374 O O . GLN B 1 140 ? -12.938 2.412 5.551 1 98.44 140 GLN B O 1
ATOM 2379 N N . GLY B 1 141 ? -11.688 0.598 5.992 1 98.62 141 GLY B N 1
ATOM 2380 C CA . GLY B 1 141 ? -12.852 -0.258 5.805 1 98.62 141 GLY B CA 1
ATOM 2381 C C . GLY B 1 141 ? -12.578 -1.713 6.137 1 98.62 141 GLY B C 1
ATOM 2382 O O . GLY B 1 141 ? -11.633 -2.021 6.871 1 98.62 141 GLY B O 1
ATOM 2383 N N . ILE B 1 142 ? -13.5 -2.561 5.664 1 98.81 142 ILE B N 1
ATOM 2384 C CA . ILE B 1 142 ? -13.453 -3.994 5.938 1 98.81 142 ILE B CA 1
ATOM 2385 C C . ILE B 1 142 ? -13.742 -4.773 4.66 1 98.81 142 ILE B C 1
ATOM 2387 O O . ILE B 1 142 ? -14.656 -4.422 3.904 1 98.81 142 ILE B O 1
ATOM 2391 N N . ALA B 1 143 ? -12.945 -5.738 4.441 1 98.75 143 ALA B N 1
ATOM 2392 C CA . ALA B 1 143 ? -13.195 -6.742 3.41 1 98.75 143 ALA B CA 1
ATOM 2393 C C . ALA B 1 143 ? -13.594 -8.078 4.031 1 98.75 143 ALA B C 1
ATOM 2395 O O . ALA B 1 143 ? -12.891 -8.609 4.895 1 98.75 143 ALA B O 1
ATOM 2396 N N . THR B 1 144 ? -14.672 -8.594 3.627 1 98.69 144 THR B N 1
ATOM 2397 C CA . THR B 1 144 ? -15.055 -9.953 4 1 98.69 144 THR B CA 1
ATOM 2398 C C . THR B 1 144 ? -14.859 -10.906 2.83 1 98.69 144 THR B C 1
ATOM 2400 O O . THR B 1 144 ? -15.148 -10.562 1.683 1 98.69 144 THR B O 1
ATOM 2403 N N . ALA B 1 145 ? -14.375 -12.055 3.111 1 98.5 145 ALA B N 1
ATOM 2404 C CA . ALA B 1 145 ? -14.055 -13.039 2.078 1 98.5 145 ALA B CA 1
ATOM 2405 C C . ALA B 1 145 ? -14.719 -14.375 2.371 1 98.5 145 ALA B C 1
ATOM 2407 O O . ALA B 1 145 ? -14.852 -14.773 3.531 1 98.5 145 ALA B O 1
ATOM 2408 N N . LYS B 1 146 ? -15.102 -15.008 1.321 1 98.31 146 LYS B N 1
ATOM 2409 C CA . LYS B 1 146 ? -15.625 -16.375 1.333 1 98.31 146 LYS B CA 1
ATOM 2410 C C . LYS B 1 146 ? -15.125 -17.172 0.13 1 98.31 146 LYS B C 1
ATOM 2412 O O . LYS B 1 146 ? -15.25 -16.719 -1.012 1 98.31 146 LYS B O 1
ATOM 2417 N N . THR B 1 147 ? -14.594 -18.328 0.418 1 98.06 147 THR B N 1
ATOM 2418 C CA . THR B 1 147 ? -14.156 -19.156 -0.703 1 98.06 147 THR B CA 1
ATOM 2419 C C . THR B 1 147 ? -15.359 -19.641 -1.509 1 98.06 147 THR B C 1
ATOM 2421 O O . THR B 1 147 ? -16.266 -20.281 -0.96 1 98.06 147 THR B O 1
ATOM 2424 N N . TYR B 1 148 ? -15.406 -19.359 -2.748 1 98.06 148 TYR B N 1
ATOM 2425 C CA . TYR B 1 148 ? -16.469 -19.781 -3.658 1 98.06 148 TYR B CA 1
ATOM 2426 C C . TYR B 1 148 ? -16.141 -21.141 -4.273 1 98.06 148 TYR B C 1
ATOM 2428 O O . TYR B 1 148 ? -17.016 -21.984 -4.41 1 98.06 148 TYR B O 1
ATOM 2436 N N . TRP B 1 149 ? -14.898 -21.344 -4.699 1 97.75 149 TRP B N 1
ATOM 2437 C CA . TRP B 1 149 ? -14.398 -22.562 -5.316 1 97.75 149 TRP B CA 1
ATOM 2438 C C . TRP B 1 149 ? -12.898 -22.703 -5.105 1 97.75 149 TRP B C 1
ATOM 2440 O O . TRP B 1 149 ? -12.172 -21.719 -5.062 1 97.75 149 TRP B O 1
ATOM 2450 N N . MET B 1 150 ? -12.422 -23.922 -4.91 1 96.75 150 MET B N 1
ATOM 2451 C CA . MET B 1 150 ? -10.977 -24.141 -4.828 1 96.75 150 MET B CA 1
ATOM 2452 C C . MET B 1 150 ? -10.625 -25.562 -5.25 1 96.75 150 MET B C 1
ATOM 2454 O O . MET B 1 150 ? -11.414 -26.484 -5.059 1 96.75 150 MET B O 1
ATOM 2458 N N . ASN B 1 151 ? -9.469 -25.766 -5.871 1 94.94 151 ASN B N 1
ATOM 2459 C CA . ASN B 1 151 ? -8.82 -27.062 -6.055 1 94.94 151 ASN B CA 1
ATOM 2460 C C . ASN B 1 151 ? -7.375 -27.031 -5.578 1 94.94 151 ASN B C 1
ATOM 2462 O O . ASN B 1 151 ? -7.004 -26.203 -4.746 1 94.94 151 ASN B O 1
ATOM 2466 N N . ALA B 1 152 ? -6.508 -27.906 -5.992 1 91.12 152 ALA B N 1
ATOM 2467 C CA . ALA B 1 152 ? -5.164 -28.047 -5.438 1 91.12 152 ALA B CA 1
ATOM 2468 C C . ALA B 1 152 ? -4.301 -26.828 -5.766 1 91.12 152 ALA B C 1
ATOM 2470 O O . ALA B 1 152 ? -3.391 -26.484 -5.008 1 91.12 152 ALA B O 1
ATOM 2471 N N . THR B 1 153 ? -4.672 -26.078 -6.855 1 93 153 THR B N 1
ATOM 2472 C CA . THR B 1 153 ? -3.744 -25.062 -7.328 1 93 153 THR B CA 1
ATOM 2473 C C . THR B 1 153 ? -4.426 -23.703 -7.402 1 93 153 THR B C 1
ATOM 2475 O O . THR B 1 153 ? -3.77 -22.656 -7.289 1 93 153 THR B O 1
ATOM 2478 N N . ASP B 1 154 ? -5.766 -23.766 -7.57 1 97 154 ASP B N 1
ATOM 2479 C CA . ASP B 1 154 ? -6.473 -22.531 -7.898 1 97 154 ASP B CA 1
ATOM 2480 C C . ASP B 1 154 ? -7.621 -22.281 -6.922 1 97 154 ASP B C 1
ATOM 2482 O O . ASP B 1 154 ? -8.156 -23.219 -6.332 1 97 154 ASP B O 1
ATOM 2486 N N . ALA B 1 155 ? -7.973 -21.031 -6.773 1 97.88 155 ALA B N 1
ATOM 2487 C CA . ALA B 1 155 ? -9.094 -20.672 -5.906 1 97.88 155 ALA B CA 1
ATOM 2488 C C . ALA B 1 155 ? -9.828 -19.453 -6.438 1 97.88 155 ALA B C 1
ATOM 2490 O O . ALA B 1 155 ? -9.227 -18.562 -7.043 1 97.88 155 ALA B O 1
ATOM 2491 N N . ILE B 1 156 ? -11.141 -19.453 -6.281 1 98.56 156 ILE B N 1
ATOM 2492 C CA . ILE B 1 156 ? -12.016 -18.297 -6.477 1 98.56 156 ILE B CA 1
ATOM 2493 C C . ILE B 1 156 ? -12.594 -17.859 -5.137 1 98.56 156 ILE B C 1
ATOM 2495 O O . ILE B 1 156 ? -13.227 -18.641 -4.438 1 98.56 156 ILE B O 1
ATOM 2499 N N . VAL B 1 157 ? -12.336 -16.625 -4.77 1 98.69 157 VAL B N 1
ATOM 2500 C CA . VAL B 1 157 ? -12.781 -16.109 -3.482 1 98.69 157 VAL B CA 1
ATOM 2501 C C . VAL B 1 157 ? -13.727 -14.93 -3.705 1 98.69 157 VAL B C 1
ATOM 2503 O O . VAL B 1 157 ? -13.438 -14.023 -4.484 1 98.69 157 VAL B O 1
ATOM 2506 N N . GLU B 1 158 ? -14.867 -14.953 -3.064 1 98.75 158 GLU B N 1
ATOM 2507 C CA . GLU B 1 158 ? -15.844 -13.867 -3.111 1 98.75 158 GLU B CA 1
ATOM 2508 C C . GLU B 1 158 ? -15.555 -12.812 -2.049 1 98.75 158 GLU B C 1
ATOM 2510 O O . GLU B 1 158 ? -15.406 -13.141 -0.869 1 98.75 158 GLU B O 1
ATOM 2515 N N . TYR B 1 159 ? -15.492 -11.594 -2.459 1 98.81 159 TYR B N 1
ATOM 2516 C CA . TYR B 1 159 ? -15.227 -10.484 -1.541 1 98.81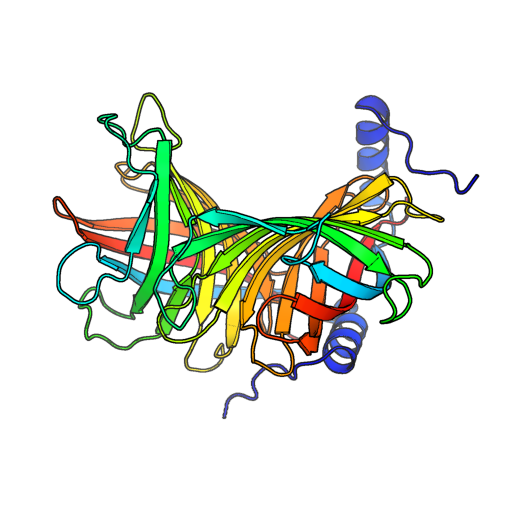 159 TYR B CA 1
ATOM 2517 C C . TYR B 1 159 ? -16.406 -9.531 -1.487 1 98.81 159 TYR B C 1
ATOM 2519 O O . TYR B 1 159 ? -17.016 -9.219 -2.518 1 98.81 159 TYR B O 1
ATOM 2527 N N . ASN B 1 160 ? -16.75 -9.102 -0.329 1 98.81 160 ASN B N 1
ATOM 2528 C CA . ASN B 1 160 ? -17.547 -7.914 -0.031 1 98.81 160 ASN B CA 1
ATOM 2529 C C . ASN B 1 160 ? -16.719 -6.871 0.728 1 98.81 160 ASN B C 1
ATOM 2531 O O . ASN B 1 160 ? -16.203 -7.152 1.812 1 98.81 160 ASN B O 1
ATOM 2535 N N . VAL B 1 161 ? -16.594 -5.711 0.133 1 98.75 161 VAL B N 1
ATOM 2536 C CA . VAL B 1 161 ? -15.766 -4.668 0.721 1 98.75 161 VAL B CA 1
ATOM 2537 C C . VAL B 1 161 ? -16.625 -3.445 1.044 1 98.75 161 VAL B C 1
ATOM 2539 O O . VAL B 1 161 ? -17.406 -2.994 0.211 1 98.75 161 VAL B O 1
ATOM 2542 N N . ILE B 1 162 ? -16.5 -2.955 2.256 1 98.81 162 ILE B N 1
ATOM 2543 C CA . ILE B 1 162 ? -17.141 -1.717 2.682 1 98.81 162 ILE B CA 1
ATOM 2544 C C . ILE B 1 162 ? -16.078 -0.732 3.178 1 98.81 162 ILE B C 1
ATOM 2546 O O . ILE B 1 162 ? -15.281 -1.062 4.055 1 98.81 162 ILE B O 1
ATOM 2550 N N . VAL B 1 163 ? -16.125 0.456 2.564 1 98.5 163 VAL B N 1
ATOM 2551 C CA . VAL B 1 163 ? -15.047 1.39 2.885 1 98.5 163 VAL B CA 1
ATOM 2552 C C . VAL B 1 163 ? -15.633 2.77 3.18 1 98.5 163 VAL B C 1
ATOM 2554 O O . VAL B 1 163 ? -16.578 3.205 2.516 1 98.5 163 VAL B O 1
ATOM 2557 N N . LEU B 1 164 ? -15.102 3.348 4.25 1 98.38 164 LEU B N 1
ATOM 2558 C CA . LEU B 1 164 ? -15.305 4.758 4.559 1 98.38 164 LEU B CA 1
ATOM 2559 C C . LEU B 1 164 ? -14.25 5.625 3.871 1 98.38 164 LEU B C 1
ATOM 2561 O O . LEU B 1 164 ? -13.055 5.328 3.941 1 98.38 164 LEU B O 1
ATOM 2565 N N . HIS B 1 165 ? -14.688 6.598 3.16 1 97.19 165 HIS B N 1
ATOM 2566 C CA . HIS B 1 165 ? -13.805 7.574 2.529 1 97.19 165 HIS B CA 1
ATOM 2567 C C . HIS B 1 165 ? -14.484 8.938 2.41 1 97.19 165 HIS B C 1
ATOM 2569 O O . HIS B 1 165 ? -15.414 9.234 3.158 1 97.19 165 HIS B O 1
ATOM 2575 N N . TYR B 1 166 ? -13.898 9.859 1.551 1 95.56 166 TYR B N 1
ATOM 2576 C CA . TYR B 1 166 ? -14.391 11.234 1.566 1 95.56 166 TYR B CA 1
ATOM 2577 C C . TYR B 1 166 ? -14.836 11.672 0.177 1 95.56 166 TYR B C 1
ATOM 2579 O O . TYR B 1 166 ? -14.188 11.344 -0.822 1 95.56 166 TYR B O 1
ATOM 2587 N N . ASP B 1 167 ? -15.891 12.312 0.189 1 88.62 167 ASP B N 1
ATOM 2588 C CA . ASP B 1 167 ? -16.422 12.914 -1.03 1 88.62 167 ASP B CA 1
ATOM 2589 C C . ASP B 1 167 ? -15.898 14.344 -1.2 1 88.62 167 ASP B C 1
ATOM 2591 O O . ASP B 1 167 ? -16.391 15.266 -0.538 1 88.62 167 ASP B O 1
ATOM 2595 N N . ILE B 1 168 ? -14.914 14.492 -1.966 1 83.5 168 ILE B N 1
ATOM 2596 C CA . ILE B 1 168 ? -14.336 15.812 -2.158 1 83.5 168 ILE B CA 1
ATOM 2597 C C . ILE B 1 168 ? -14.328 16.156 -3.645 1 83.5 168 ILE B C 1
ATOM 2599 O O . ILE B 1 168 ? -14 15.32 -4.484 1 83.5 168 ILE B O 1
#

Sequence (336 aa):
MAQGVVLGPKAVEKWFKKLPYAKQKVTKFHFYFHDITSGKNPTAVPIIKSKSPTFFGYVAMIDDPLTVGPEVNSTLVGRAQGIYGGAGQKEAALLMTLNFVFTTGKYNGSTLSVLGRNPAFHKYREMPIVGGSGVFRLAQGIATAKTYWMNATDAIVEYNVIVLHYDIMAQGVVLGPKAVEKWFKKLPYAKQKVTKFHFYFHDITSGKNPTAVPIIKSKSPTFFGYVAMIDDPLTVGPEVNSTLVGRAQGIYGGAGQKEAALLMTLNFVFTTGKYNGSTLSVLGRNPAFHKYREMPIVGGSGVFRLAQGIATAKTYWMNATDAIVEYNVIVLHYDI

Nearest PDB structures (foldseek):
  6ooc-assembly1_B  TM=9.548E-01  e=1.970E-17  Glycyrrhiza echinata
  6ooc-assembly1_A  TM=9.502E-01  e=4.317E-17  Glycyrrhiza echinata
  8th2-assembly1_C  TM=9.323E-01  e=6.225E-17  Pisum sativum
  6ood-assembly1_A  TM=9.556E-01  e=1.771E-16  Pisum sativum
  6ooc-assembly1_C  TM=8.781E-01  e=8.518E-17  Glycyrrhiza echinata

Secondary structure (DSSP, 8-state):
----PPPSHHHHHHHHHHGGGPEEEEEEEEEEEEE--SSSS-SEEEEE---STT-BT-EEEEEEEEESSSSTTSPEEEEEEEEEEE--SSS-EEEEEEEEEE-SGGGTT-EEEEEEEEETTSSSEEEEEEEEEGGGTT-EEEEEEEEEEE-SS-EEEEEEEEEEEEE-/----PPPSHHHHHHHHHHGGGPEEEEEEEEEEEEE--SSSS-SEEEEE---STT-BT-EEEEEEEEESSSSTTSPEEEEEEEEEEE--SSS-EEEEEEEEEE-SGGGTT-EEEEEEEEETTSSSEEEEEEEEEGGGTT-EEEEEEEEEEE-SS-EEEEEEEEEEEEE-

pLDDT: mean 95.03, std 8.92, range [23.53, 98.88]

Organism: Solanum tuberosum (NCBI:txid4113)

InterPro domains:
  IPR004265 Dirigent protein [PF03018] (26-163)
  IPR004265 Dirigent protein [PTHR21495] (18-163)
  IPR044859 Allene oxide cyclase/Dirigent protein [G3DSA:2.40.480.10] (16-162)

Solvent-accessible surface area (backbone atoms only — not comparable to full-atom values): 16453 Å² total; per-residue (Å²): 120,66,80,50,62,73,74,56,72,67,42,50,52,54,50,58,72,45,48,88,74,39,46,79,39,79,49,77,48,68,32,20,37,42,45,31,50,54,82,93,76,46,29,33,44,75,78,35,80,48,88,44,95,29,29,36,46,19,29,30,43,36,58,18,49,24,14,64,40,89,50,89,84,35,60,69,44,28,32,38,41,37,38,41,27,19,18,18,76,90,41,47,21,28,32,38,44,34,29,44,36,29,67,40,75,70,49,37,78,16,33,40,29,35,47,29,58,38,47,66,81,47,71,59,34,51,24,11,26,52,26,32,35,60,68,25,50,79,16,35,22,41,35,26,38,29,73,73,46,73,62,97,60,34,38,34,32,38,37,38,34,41,34,40,26,50,58,122,119,68,78,51,64,72,75,45,58,69,44,51,49,55,48,58,73,44,47,88,75,39,46,78,42,78,50,77,48,67,34,20,39,41,45,32,51,52,81,93,74,46,31,33,44,78,71,33,80,48,88,43,91,31,31,35,62,20,29,30,28,23,40,18,49,22,14,66,40,87,50,88,84,35,58,70,45,29,31,39,30,20,37,41,27,23,69,19,80,91,42,48,20,26,40,37,44,33,26,44,36,27,67,40,75,71,49,34,78,16,32,39,18,36,59,30,61,37,48,68,80,48,69,70,36,63,29,43,29,54,17,13,18,60,70,25,47,66,16,40,34,42,34,35,41,30,72,74,47,70,64,99,59,34,37,35,34,37,38,44,35,42,35,41,28,51,57,122

Foldseek 3Di:
DLPWQDDDDVSVVVVVVCVVVWDKDKDKDKWKWKQAQDDDDGQKDWPDADPQPLQAPTKIWGFIFIARDLDPPHHTFFTKGDMKGQHDRVHNKIFDWTKTAGCDDNQHRKIWTWTAIDRPPDQKDKTWGCAMDIQTGRKIWIKIWGWPDDDPGITMIIIMIMIMGTDD/DLPFQDDDDVSVVVVVVCVVVWDKDKDKDKWKWKQFQDDDDGQKDWPDADPQPLQAGTKIWGFIFIARDLDPPHHTFFTWGDMKGQHDNVHNKIFDWTWTAGCDDNQHRKIWTWTAIHRPPDQKDKTWGCAMDTQTGVKIWIKMKGWPDDDPGITMIIIMIMIMGTDD

Radius of gyration: 19.99 Å; Cα contacts (8 Å, |Δi|>4): 961; chains: 2; bounding box: 50×51×49 Å